Protein AF-A0A820ZA14-F1 (afdb_monomer_lite)

Sequence (245 aa):
NNKISNPQQQYSVDGTLKLVNTIEEFKTFDIDSALKSESSILWNDFVQGHTLENPQKLNRFYLLIFADLKKYIYYYWFAFPTFLVPTSFYLLNPVQSIGERFSTDEITAISKTLESNQLHVCCLHRQENLSFSIVSLKQAVEHLNDQPQSASKYIFIVNDPSTDPTHPGWPVRNLLTLLYYHLRSVEQLNIICWRERFRDGHQHVNHSLYLQLKPESISNIGGKSKDSGTIINKCRSTILENTFD

Secondary structure (DSSP, 8-state):
-------TT----EEEEEEESSHHHHHT--HHHHHHHHHHHHHHHHHTTHHHH-GGGG-EEEEEEEEETTTTEEEEEEEEEEEEPSSPEEESS--EEHHHHS-HHHHHHHHHHHTT---SEEEEEE-STT-EEEE-HHHHHHHHHH-GGGGGGEEEEEE-----SSS--THHHHHHHHHHHH-S--S-EEEEEE--EEETTEEE-TTSEEEEEEEPPGGGS-S--TT--EEEEEEEEEEEE----

Radius of gyration: 20.08 Å; chains: 1; bounding box: 57×40×58 Å

Foldseek 3Di:
DPPPPDPLDDADAAEEEAEDADPVCVVPPPVVVVLVVLLVVLLVCLVVCVCLVPVSHLWYKYKYWYAPPVQRKIWIKIKIKFFDALFDKDFPDAKAFCLVVDDPLLVVQVCVQCSPPSRQKWKWFADPPSHIHTDGSNVVLVVCQVPQVSQVRMEIEGQFPDPDLRDTHRSVRSVSLSSSLRHPDHQKHWYWNFYWDDDPNDTDGRSIIITIIGTDDPVPSPPDDSSDGHIDMDMDIDMDRDPPD

pLDDT: mean 84.81, std 16.25, range [28.73, 98.12]

Structure (mmCIF, N/CA/C/O backbone):
data_AF-A0A820ZA14-F1
#
_entry.id   AF-A0A820ZA14-F1
#
loop_
_atom_site.group_PDB
_atom_site.id
_atom_site.type_symbol
_atom_site.label_atom_id
_atom_site.label_alt_id
_atom_site.label_comp_id
_atom_site.label_asym_id
_atom_site.label_entity_id
_atom_site.label_seq_id
_atom_site.pdbx_PDB_ins_code
_atom_site.Cartn_x
_atom_site.Cartn_y
_atom_site.Cartn_z
_atom_site.occupancy
_atom_site.B_iso_or_equiv
_atom_site.auth_seq_id
_atom_site.auth_comp_id
_atom_site.auth_asym_id
_atom_site.auth_atom_id
_atom_site.pdbx_PDB_model_num
ATOM 1 N N . ASN A 1 1 ? 32.419 12.839 15.383 1.00 32.97 1 ASN A N 1
ATOM 2 C CA . ASN A 1 1 ? 31.548 11.644 15.297 1.00 32.97 1 ASN A CA 1
ATOM 3 C C . ASN A 1 1 ? 30.126 12.052 14.955 1.00 32.97 1 ASN A C 1
ATOM 5 O O . ASN A 1 1 ? 29.255 12.030 15.815 1.00 32.97 1 ASN A O 1
ATOM 9 N N . ASN A 1 2 ? 29.899 12.434 13.697 1.00 28.73 2 ASN A N 1
ATOM 10 C CA . ASN A 1 2 ? 28.557 12.666 13.173 1.00 28.73 2 ASN A CA 1
ATOM 11 C C . ASN A 1 2 ? 27.935 11.300 12.890 1.00 28.73 2 ASN A C 1
ATOM 13 O O . ASN A 1 2 ? 28.148 10.724 11.826 1.00 28.73 2 ASN A O 1
ATOM 17 N N . LYS A 1 3 ? 27.208 10.751 13.868 1.00 30.70 3 LYS A N 1
ATOM 18 C CA . LYS A 1 3 ? 26.208 9.728 13.571 1.00 30.70 3 LYS A CA 1
ATOM 19 C C . LYS A 1 3 ? 25.158 10.423 12.713 1.00 30.70 3 LYS A C 1
ATOM 21 O O . LYS A 1 3 ? 24.359 11.192 13.237 1.00 30.70 3 LYS A O 1
ATOM 26 N N . ILE A 1 4 ? 25.218 10.202 11.403 1.00 35.41 4 ILE A N 1
ATOM 27 C CA . ILE A 1 4 ? 24.083 10.433 10.515 1.00 35.41 4 ILE A CA 1
ATOM 28 C C . ILE A 1 4 ? 22.935 9.656 11.160 1.00 35.41 4 ILE A C 1
ATOM 30 O O . ILE A 1 4 ? 23.030 8.439 11.332 1.00 35.41 4 ILE A O 1
ATOM 34 N N . SER A 1 5 ? 21.931 10.375 11.655 1.00 36.81 5 SER A N 1
ATOM 35 C CA . SER A 1 5 ? 20.695 9.780 12.140 1.00 36.81 5 SER A CA 1
ATOM 36 C C . SER A 1 5 ? 20.199 8.823 11.062 1.00 36.81 5 SER A C 1
ATOM 38 O O . SER A 1 5 ? 20.130 9.193 9.891 1.00 36.81 5 SER A O 1
ATOM 40 N N . ASN A 1 6 ? 19.932 7.576 11.451 1.00 37.41 6 ASN A N 1
ATOM 41 C CA . ASN A 1 6 ? 19.311 6.565 10.599 1.00 37.41 6 ASN A CA 1
ATOM 42 C C . ASN A 1 6 ? 18.211 7.243 9.757 1.00 37.41 6 ASN A C 1
ATOM 44 O O . ASN A 1 6 ? 17.388 7.933 10.366 1.00 37.41 6 ASN A O 1
ATOM 48 N N . PRO A 1 7 ? 18.160 7.117 8.417 1.00 46.41 7 PRO A N 1
ATOM 49 C CA . PRO A 1 7 ? 17.022 7.631 7.668 1.00 46.41 7 PRO A CA 1
ATOM 50 C C . PRO A 1 7 ? 15.801 6.790 8.067 1.00 46.41 7 PRO A C 1
ATOM 52 O O . PRO A 1 7 ? 15.552 5.735 7.497 1.00 46.41 7 PRO A O 1
ATOM 55 N N . GLN A 1 8 ? 15.074 7.226 9.100 1.00 57.62 8 GLN A N 1
ATOM 56 C CA . GLN A 1 8 ? 13.982 6.511 9.780 1.00 57.62 8 GLN A CA 1
ATOM 57 C C . GLN A 1 8 ? 12.745 6.247 8.895 1.00 57.62 8 GLN A C 1
ATOM 59 O O . GLN A 1 8 ? 11.699 5.872 9.403 1.00 57.62 8 GLN A O 1
ATOM 64 N N . GLN A 1 9 ? 12.836 6.417 7.574 1.00 67.19 9 GLN A N 1
ATOM 65 C CA . GLN A 1 9 ? 11.696 6.375 6.652 1.00 67.19 9 GLN A CA 1
ATOM 66 C C . GLN A 1 9 ? 12.056 5.752 5.299 1.00 67.19 9 GLN A C 1
ATOM 68 O O . GLN A 1 9 ? 11.669 6.243 4.239 1.00 67.19 9 GLN A O 1
ATOM 73 N N . GLN A 1 10 ? 12.848 4.684 5.313 1.00 79.56 10 GLN A N 1
ATOM 74 C CA . GLN A 1 10 ? 13.087 3.881 4.119 1.00 79.56 10 GLN A CA 1
ATOM 75 C C . GLN A 1 10 ? 12.311 2.579 4.231 1.00 79.56 10 GLN A C 1
ATOM 77 O O . GLN A 1 10 ? 12.501 1.807 5.169 1.00 79.56 10 GLN A O 1
ATOM 82 N N . TYR A 1 11 ? 11.447 2.338 3.251 1.00 84.25 11 TYR A N 1
ATOM 83 C CA . TYR A 1 11 ? 10.723 1.085 3.129 1.00 84.25 11 TYR A CA 1
ATOM 84 C C . TYR A 1 11 ? 11.219 0.342 1.898 1.00 84.25 11 TYR A C 1
ATOM 86 O O . TYR A 1 11 ? 11.243 0.900 0.800 1.00 84.25 11 TYR A O 1
ATOM 94 N N . SER A 1 12 ? 11.605 -0.919 2.085 1.00 86.44 12 SER A N 1
ATOM 95 C CA . SER A 1 12 ? 11.995 -1.774 0.969 1.00 86.44 12 SER A CA 1
ATOM 96 C C . SER A 1 12 ? 10.764 -2.178 0.162 1.00 86.44 12 SER A C 1
ATOM 98 O O . SER A 1 12 ? 9.733 -2.561 0.725 1.00 86.44 12 SER A O 1
ATOM 100 N N . VAL A 1 13 ? 10.892 -2.086 -1.157 1.00 88.81 13 VAL A N 1
ATOM 101 C CA . VAL A 1 13 ? 9.898 -2.519 -2.139 1.00 88.81 13 VAL A CA 1
ATOM 102 C C . VAL A 1 13 ? 10.657 -3.246 -3.239 1.00 88.81 13 VAL A C 1
ATOM 104 O O . VAL A 1 13 ? 11.635 -2.712 -3.762 1.00 88.81 13 VAL A O 1
ATOM 107 N N . ASP A 1 14 ? 10.218 -4.452 -3.582 1.00 90.00 14 ASP A N 1
ATOM 108 C CA . ASP A 1 14 ? 10.859 -5.248 -4.626 1.00 90.00 14 ASP A CA 1
ATOM 109 C C . ASP A 1 14 ? 10.488 -4.721 -6.018 1.00 90.00 14 ASP A C 1
ATOM 111 O O . ASP A 1 14 ? 9.372 -4.252 -6.257 1.00 90.00 14 ASP A O 1
ATOM 115 N N . GLY A 1 15 ? 11.402 -4.827 -6.977 1.00 91.94 15 GLY A N 1
ATOM 116 C CA . GLY A 1 15 ? 11.114 -4.428 -8.347 1.00 91.94 15 GLY A CA 1
ATOM 117 C C . GLY A 1 15 ? 12.117 -4.948 -9.359 1.00 91.94 15 GLY A C 1
ATOM 118 O O . GLY A 1 15 ? 13.174 -5.473 -9.007 1.00 91.94 15 GLY A O 1
ATOM 119 N N . THR A 1 16 ? 11.769 -4.781 -10.630 1.00 94.69 16 THR A N 1
ATOM 120 C CA . THR A 1 16 ? 12.573 -5.229 -11.768 1.00 94.69 16 THR A CA 1
ATOM 121 C C . THR A 1 16 ? 13.143 -4.026 -12.506 1.00 94.69 16 THR A C 1
ATOM 123 O O . THR A 1 16 ? 12.414 -3.110 -12.885 1.00 94.69 16 THR A O 1
ATOM 126 N N . LEU A 1 17 ? 14.457 -4.038 -12.734 1.00 96.19 17 LEU A N 1
ATOM 127 C CA . LEU A 1 17 ? 15.169 -3.035 -13.522 1.00 96.19 17 LEU A CA 1
ATOM 128 C C . LEU A 1 17 ? 15.548 -3.618 -14.887 1.00 96.19 17 LEU A C 1
ATOM 130 O O . LEU A 1 17 ? 16.232 -4.638 -14.962 1.00 96.19 17 LEU A O 1
ATOM 134 N N . LYS A 1 18 ? 15.173 -2.928 -15.965 1.00 96.50 18 LYS A N 1
ATOM 135 C CA . LYS A 1 18 ? 15.579 -3.246 -17.335 1.00 96.50 18 LYS A CA 1
ATOM 136 C C . LYS A 1 18 ? 16.337 -2.071 -17.937 1.00 96.50 18 LYS A C 1
ATOM 138 O O . LYS A 1 18 ? 15.756 -1.028 -18.219 1.00 96.50 18 LYS A O 1
ATOM 143 N N . LEU A 1 19 ? 17.629 -2.275 -18.173 1.00 97.06 19 LEU A N 1
ATOM 144 C CA . LEU A 1 19 ? 18.452 -1.371 -18.969 1.00 97.06 19 LEU A CA 1
ATOM 145 C C . LEU A 1 19 ? 18.398 -1.806 -20.438 1.00 97.06 19 LEU A C 1
ATOM 147 O O . LEU A 1 19 ? 18.589 -2.987 -20.741 1.00 97.06 19 LEU A O 1
ATOM 151 N N . VAL A 1 20 ? 18.126 -0.857 -21.328 1.00 96.94 20 VAL A N 1
ATOM 152 C CA . VAL A 1 20 ? 18.178 -1.048 -22.781 1.00 96.94 20 VAL A CA 1
ATOM 153 C C . VAL A 1 20 ? 19.319 -0.231 -23.373 1.00 96.94 20 VAL A C 1
ATOM 155 O O . VAL A 1 20 ? 19.719 0.792 -22.815 1.00 96.94 20 VAL A O 1
ATOM 158 N N . ASN A 1 21 ? 19.867 -0.694 -24.496 1.00 95.75 21 ASN A N 1
ATOM 159 C CA . ASN A 1 21 ? 21.108 -0.132 -25.042 1.00 95.75 21 ASN A CA 1
ATOM 160 C C . ASN A 1 21 ? 20.876 1.012 -26.031 1.00 95.75 21 ASN A C 1
ATOM 162 O O . ASN A 1 21 ? 21.796 1.781 -26.301 1.00 95.75 21 ASN A O 1
ATOM 166 N N . THR A 1 22 ? 19.678 1.103 -26.608 1.00 95.38 22 THR A N 1
ATOM 167 C CA . THR A 1 22 ? 19.358 2.066 -27.668 1.00 95.38 22 THR A CA 1
ATOM 168 C C . THR A 1 22 ? 18.079 2.830 -27.349 1.00 95.38 22 THR A C 1
ATOM 170 O O . THR A 1 22 ? 17.181 2.315 -26.675 1.00 95.38 22 THR A O 1
ATOM 173 N N . ILE A 1 23 ? 17.982 4.065 -27.851 1.00 94.38 23 ILE A N 1
ATOM 174 C CA . ILE A 1 23 ? 16.769 4.877 -27.704 1.00 94.38 23 ILE A CA 1
ATOM 175 C C . ILE A 1 23 ? 15.606 4.272 -28.500 1.00 94.38 23 ILE A C 1
ATOM 177 O O . ILE A 1 23 ? 14.449 4.423 -28.114 1.00 94.38 23 ILE A O 1
ATOM 181 N N . GLU A 1 24 ? 15.903 3.575 -29.596 1.00 96.50 24 GLU A N 1
ATOM 182 C CA . GLU A 1 24 ? 14.929 2.844 -30.399 1.00 96.50 24 GLU A CA 1
ATOM 183 C C . GLU A 1 24 ? 14.292 1.720 -29.575 1.00 96.50 24 GLU A C 1
ATOM 185 O O . GLU A 1 24 ? 13.068 1.692 -29.459 1.00 96.50 24 GLU A O 1
ATOM 190 N N . GLU A 1 25 ? 15.104 0.874 -28.920 1.00 96.19 25 GLU A N 1
ATOM 191 C CA . GLU A 1 25 ? 14.616 -0.192 -28.029 1.00 96.19 25 GLU A CA 1
ATOM 192 C C . GLU A 1 25 ? 13.767 0.380 -26.888 1.00 96.19 25 GLU A C 1
ATOM 194 O O . GLU A 1 25 ? 12.712 -0.169 -26.585 1.00 96.19 25 GLU A O 1
ATOM 199 N N . PHE A 1 26 ? 14.177 1.509 -26.296 1.00 94.56 26 PHE A N 1
ATOM 200 C CA . PHE A 1 26 ? 13.403 2.183 -25.250 1.00 94.56 26 PHE A CA 1
ATOM 201 C C . PHE A 1 26 ? 12.020 2.625 -25.740 1.00 94.56 26 PHE A C 1
ATOM 203 O O . PHE A 1 26 ? 11.017 2.377 -25.076 1.00 94.56 26 PHE A O 1
ATOM 210 N N . LYS A 1 27 ? 11.958 3.274 -26.909 1.00 92.31 27 LYS A N 1
ATOM 211 C CA . LYS A 1 27 ? 10.714 3.821 -27.472 1.00 92.31 27 LYS A CA 1
ATOM 212 C C . LYS A 1 27 ? 9.726 2.739 -27.896 1.00 92.31 27 LYS A C 1
ATOM 214 O O . LYS A 1 27 ? 8.524 2.975 -27.830 1.00 92.31 27 LYS A O 1
ATOM 219 N N . THR A 1 28 ? 10.218 1.590 -28.356 1.00 95.25 28 THR A N 1
ATOM 220 C CA . THR A 1 28 ? 9.375 0.472 -28.808 1.00 95.25 28 THR A CA 1
ATOM 221 C C . THR A 1 28 ? 9.183 -0.605 -27.743 1.00 95.25 28 THR A C 1
ATOM 223 O O . THR A 1 28 ? 8.609 -1.649 -28.047 1.00 95.25 28 THR A O 1
ATOM 226 N N . PHE A 1 29 ? 9.683 -0.402 -26.518 1.00 94.25 29 PHE A N 1
ATOM 227 C CA . PHE A 1 29 ? 9.565 -1.388 -25.450 1.00 94.25 29 PHE A CA 1
ATOM 228 C C . PHE A 1 29 ? 8.095 -1.602 -25.067 1.00 94.25 29 PHE A C 1
ATOM 230 O O . PHE A 1 29 ? 7.385 -0.654 -24.723 1.00 94.25 29 PHE A O 1
ATOM 237 N N . ASP A 1 30 ? 7.648 -2.859 -25.074 1.00 92.56 30 ASP A N 1
ATOM 238 C CA . ASP A 1 30 ? 6.296 -3.237 -24.656 1.00 92.56 30 ASP A CA 1
ATOM 239 C C . ASP A 1 30 ? 6.184 -3.231 -23.121 1.00 92.56 30 ASP A C 1
ATOM 241 O O . ASP A 1 30 ? 6.289 -4.256 -22.436 1.00 92.56 30 ASP A O 1
ATOM 245 N N . ILE A 1 31 ? 6.003 -2.029 -22.569 1.00 86.94 31 ILE A N 1
ATOM 246 C CA . ILE A 1 31 ? 5.852 -1.810 -21.128 1.00 86.94 31 ILE A CA 1
ATOM 247 C C . ILE A 1 31 ? 4.591 -2.473 -20.569 1.00 86.94 31 ILE A C 1
ATOM 249 O O . ILE A 1 31 ? 4.584 -2.888 -19.411 1.00 86.94 31 ILE A O 1
ATOM 253 N N . ASP A 1 32 ? 3.545 -2.624 -21.384 1.00 86.25 32 ASP A N 1
ATOM 254 C CA . ASP A 1 32 ? 2.298 -3.257 -20.965 1.00 86.25 32 ASP A CA 1
ATOM 255 C C . ASP A 1 32 ? 2.492 -4.757 -20.739 1.00 86.25 32 ASP A C 1
ATOM 257 O O . ASP A 1 32 ? 1.992 -5.300 -19.752 1.00 86.25 32 ASP A O 1
ATOM 261 N N . SER A 1 33 ? 3.243 -5.434 -21.611 1.00 89.50 33 SER A N 1
ATOM 262 C CA . SER A 1 33 ? 3.611 -6.840 -21.424 1.00 89.50 33 SER A CA 1
ATOM 263 C C . SER A 1 33 ? 4.486 -7.041 -20.182 1.00 89.50 33 SER A C 1
ATOM 265 O O . SER A 1 33 ? 4.201 -7.915 -19.357 1.00 89.50 33 SER A O 1
ATOM 267 N N . ALA A 1 34 ? 5.484 -6.175 -19.970 1.00 89.25 34 ALA A N 1
ATOM 268 C CA . ALA A 1 34 ? 6.314 -6.215 -18.764 1.00 89.25 34 ALA A CA 1
ATOM 269 C C . ALA A 1 34 ? 5.485 -6.013 -17.481 1.00 89.25 34 ALA A C 1
ATOM 271 O O . ALA A 1 34 ? 5.622 -6.770 -16.518 1.00 89.25 34 ALA A O 1
ATOM 272 N N . LEU A 1 35 ? 4.559 -5.050 -17.484 1.00 86.56 35 LEU A N 1
ATOM 273 C CA . LEU A 1 35 ? 3.645 -4.815 -16.367 1.00 86.56 35 LEU A CA 1
ATOM 274 C C . LEU A 1 35 ? 2.691 -5.980 -16.113 1.00 86.56 35 LEU A C 1
ATOM 276 O O . LEU A 1 35 ? 2.432 -6.304 -14.953 1.00 86.56 35 LEU A O 1
ATOM 280 N N . LYS A 1 36 ? 2.176 -6.631 -17.161 1.00 87.12 36 LYS A N 1
ATOM 281 C CA . LYS A 1 36 ? 1.356 -7.845 -17.021 1.00 87.12 36 LYS A CA 1
ATOM 282 C C . LYS A 1 36 ? 2.148 -8.977 -16.372 1.00 87.12 36 LYS A C 1
ATOM 284 O O . LYS A 1 36 ? 1.600 -9.673 -15.518 1.00 87.12 36 LYS A O 1
ATOM 289 N N . SER A 1 37 ? 3.426 -9.130 -16.722 1.00 89.44 37 SER A N 1
ATOM 290 C CA . SER A 1 37 ? 4.315 -10.112 -16.091 1.00 89.44 37 SER A CA 1
ATOM 291 C C . SER A 1 37 ?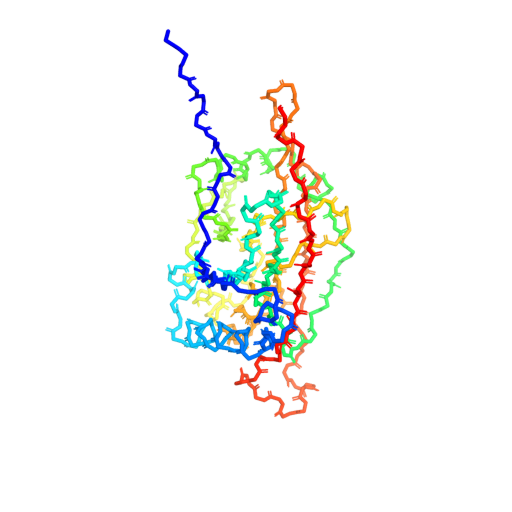 4.496 -9.827 -14.597 1.00 89.44 37 SER A C 1
ATOM 293 O O . SER A 1 37 ? 4.226 -10.699 -13.773 1.00 89.44 37 SER A O 1
ATOM 295 N N . GLU A 1 38 ? 4.858 -8.595 -14.220 1.00 89.75 38 GLU A N 1
ATOM 296 C CA . GLU A 1 38 ? 4.997 -8.211 -12.803 1.00 89.75 38 GLU A CA 1
ATOM 297 C C . GLU A 1 38 ? 3.681 -8.347 -12.024 1.00 89.75 38 GLU A C 1
ATOM 299 O O . GLU A 1 38 ? 3.660 -8.830 -10.891 1.00 89.75 38 GLU A O 1
ATOM 304 N N . SER A 1 39 ? 2.560 -7.975 -12.646 1.00 87.69 39 SER A N 1
ATOM 305 C CA . SER A 1 39 ? 1.231 -8.122 -12.047 1.00 87.69 39 SER A CA 1
ATOM 306 C C . SER A 1 39 ? 0.864 -9.590 -11.831 1.00 87.69 39 SER A C 1
ATOM 308 O O . SER A 1 39 ? 0.235 -9.915 -10.831 1.00 87.69 39 SER A O 1
ATOM 310 N N . SER A 1 40 ? 1.277 -10.488 -12.730 1.00 88.50 40 SER A N 1
ATOM 311 C CA . SER A 1 40 ? 1.028 -11.929 -12.596 1.00 88.50 40 SER A CA 1
ATOM 312 C C . SER A 1 40 ? 1.797 -12.528 -11.419 1.00 88.50 40 SER A C 1
ATOM 314 O O . SER A 1 40 ? 1.245 -13.339 -10.677 1.00 88.50 40 SER A O 1
ATOM 316 N N . ILE A 1 41 ? 3.041 -12.085 -11.197 1.00 90.44 41 ILE A N 1
ATOM 317 C CA . ILE A 1 41 ? 3.834 -12.474 -10.020 1.00 90.44 41 ILE A CA 1
ATOM 318 C C . ILE A 1 41 ? 3.122 -12.018 -8.742 1.00 90.44 41 ILE A C 1
ATOM 320 O O . ILE A 1 41 ? 2.894 -12.825 -7.841 1.00 90.44 41 ILE A O 1
ATOM 324 N N . LEU A 1 42 ? 2.719 -10.744 -8.690 1.00 89.94 42 LEU A N 1
ATOM 325 C CA . LEU A 1 42 ? 2.013 -10.184 -7.538 1.00 89.94 42 LEU A CA 1
ATOM 326 C C . LEU A 1 42 ? 0.678 -10.899 -7.272 1.00 89.94 42 LEU A C 1
ATOM 328 O O . LEU A 1 42 ? 0.353 -11.194 -6.124 1.00 89.94 42 LEU A O 1
ATOM 332 N N . TRP A 1 43 ? -0.081 -11.213 -8.325 1.00 89.50 43 TRP A N 1
ATOM 333 C CA . TRP A 1 43 ? -1.343 -11.943 -8.214 1.00 89.50 43 TRP A CA 1
ATOM 334 C C . TRP A 1 43 ? -1.136 -13.354 -7.660 1.00 89.50 43 TRP A C 1
ATOM 336 O O . TRP A 1 43 ? -1.868 -13.779 -6.769 1.00 89.50 43 TRP A O 1
ATOM 346 N N . ASN A 1 44 ? -0.108 -14.068 -8.125 1.00 90.50 44 ASN A N 1
ATOM 347 C CA . ASN A 1 44 ? 0.228 -15.375 -7.572 1.00 90.50 44 ASN A CA 1
ATOM 348 C C . ASN A 1 44 ? 0.586 -15.278 -6.079 1.00 90.50 44 ASN A C 1
ATOM 350 O O . ASN A 1 44 ? 0.083 -16.065 -5.281 1.00 90.50 44 ASN A O 1
ATOM 354 N N . ASP A 1 45 ? 1.372 -14.275 -5.675 1.00 91.50 45 ASP A N 1
ATOM 355 C CA . ASP A 1 45 ? 1.686 -14.046 -4.260 1.00 91.50 45 ASP A CA 1
ATOM 356 C C . ASP A 1 45 ? 0.437 -13.715 -3.417 1.00 91.50 45 ASP A C 1
ATOM 358 O O . ASP A 1 45 ? 0.371 -14.108 -2.249 1.00 91.50 45 ASP A O 1
ATOM 362 N N . PHE A 1 46 ? -0.574 -13.046 -3.989 1.00 89.06 46 PHE A N 1
ATOM 363 C CA . PHE A 1 46 ? -1.866 -12.832 -3.322 1.00 89.06 46 PHE A CA 1
ATOM 364 C C . PHE A 1 46 ? -2.602 -14.149 -3.112 1.00 89.06 46 PHE A C 1
ATOM 366 O O . PHE A 1 46 ? -2.998 -14.447 -1.986 1.00 89.06 46 PHE A O 1
ATOM 373 N N . VAL A 1 47 ? -2.776 -14.931 -4.180 1.00 88.81 47 VAL A N 1
ATOM 374 C CA . VAL A 1 47 ? -3.542 -16.185 -4.169 1.00 88.81 47 VAL A CA 1
ATOM 375 C C . VAL A 1 47 ? -2.926 -17.199 -3.206 1.00 88.81 47 VAL A C 1
ATOM 377 O O . VAL A 1 47 ? -3.652 -17.824 -2.437 1.00 88.81 47 VAL A O 1
ATOM 380 N N . GLN A 1 48 ? -1.596 -17.319 -3.199 1.00 91.38 48 GLN A N 1
ATOM 381 C CA . GLN A 1 48 ? -0.866 -18.229 -2.310 1.00 91.38 48 GLN A CA 1
ATOM 382 C C . GLN A 1 48 ? -0.773 -17.719 -0.859 1.00 91.38 48 GLN A C 1
ATOM 384 O O . GLN A 1 48 ? -0.298 -18.435 0.017 1.00 91.38 48 GLN A O 1
ATOM 389 N N . GLY A 1 49 ? -1.206 -16.484 -0.578 1.00 91.81 49 GLY A N 1
ATOM 390 C CA . GLY A 1 49 ? -1.154 -15.886 0.760 1.00 91.81 49 GLY A CA 1
ATOM 391 C C . GLY A 1 49 ? 0.226 -15.362 1.179 1.00 91.81 49 GLY A C 1
ATOM 392 O O . GLY A 1 49 ? 0.375 -14.873 2.299 1.00 91.81 49 GLY A O 1
ATOM 393 N N . HIS A 1 50 ? 1.226 -15.378 0.291 1.00 94.44 50 HIS A N 1
ATOM 394 C CA . HIS A 1 50 ? 2.578 -14.890 0.582 1.00 94.44 50 HIS A CA 1
ATOM 395 C C . HIS A 1 50 ? 2.606 -13.411 0.986 1.00 94.44 50 HIS A C 1
ATOM 397 O O . HIS A 1 50 ? 3.452 -13.004 1.779 1.00 94.44 50 HIS A O 1
ATOM 403 N N . THR A 1 51 ? 1.692 -12.595 0.459 1.00 93.31 51 THR A N 1
ATOM 404 C CA . THR A 1 51 ? 1.577 -11.174 0.828 1.00 93.31 51 THR A CA 1
ATOM 405 C C . THR A 1 51 ? 0.907 -10.940 2.180 1.00 93.31 51 THR A C 1
ATOM 407 O O . THR A 1 51 ? 1.125 -9.891 2.781 1.00 93.31 51 THR A O 1
ATOM 410 N N . LEU A 1 52 ? 0.125 -11.895 2.698 1.00 94.50 52 LEU A N 1
ATOM 411 C CA . LEU A 1 52 ? -0.369 -11.839 4.079 1.00 94.50 52 LEU A CA 1
ATOM 412 C C . LEU A 1 52 ? 0.743 -12.163 5.083 1.00 94.50 52 LEU A C 1
ATOM 414 O O . LEU A 1 52 ? 0.772 -11.597 6.177 1.00 94.50 52 LEU A O 1
ATOM 418 N N . GLU A 1 53 ? 1.641 -13.076 4.707 1.00 93.25 53 GLU A N 1
ATOM 419 C CA . GLU A 1 53 ? 2.796 -13.484 5.512 1.00 93.25 53 GLU A CA 1
ATOM 420 C C . GLU A 1 53 ? 3.903 -12.433 5.488 1.00 93.25 53 GLU A C 1
ATOM 422 O O . GLU A 1 53 ? 4.448 -12.082 6.532 1.00 93.25 53 GLU A O 1
ATOM 427 N N . ASN A 1 54 ? 4.192 -11.887 4.306 1.00 91.94 54 ASN A N 1
ATOM 428 C CA . ASN A 1 54 ? 5.118 -10.782 4.126 1.00 91.94 54 ASN A CA 1
ATOM 429 C C . ASN A 1 54 ? 4.453 -9.629 3.351 1.00 91.94 54 ASN A C 1
ATOM 431 O O . ASN A 1 54 ? 4.519 -9.588 2.115 1.00 91.94 54 ASN A O 1
ATOM 435 N N . PRO A 1 55 ? 3.886 -8.640 4.067 1.00 91.38 55 PRO A N 1
ATOM 436 C CA . PRO A 1 55 ? 3.280 -7.460 3.459 1.00 91.38 55 PRO A CA 1
ATOM 437 C C . PRO A 1 55 ? 4.243 -6.639 2.597 1.00 91.38 55 PRO A C 1
ATOM 439 O O . PRO A 1 55 ? 3.781 -5.884 1.749 1.00 91.38 55 PRO A O 1
ATOM 442 N N . GLN A 1 56 ? 5.569 -6.799 2.737 1.00 86.19 56 GLN A N 1
ATOM 443 C CA . GLN A 1 56 ? 6.534 -6.085 1.894 1.00 86.19 56 GLN A CA 1
ATOM 444 C C . GLN A 1 56 ? 6.452 -6.459 0.404 1.00 86.19 56 GLN A C 1
ATOM 446 O O . GLN A 1 56 ? 6.860 -5.673 -0.446 1.00 86.19 56 GLN A O 1
ATOM 451 N N . LYS A 1 57 ? 5.845 -7.602 0.077 1.00 90.94 57 LYS A N 1
ATOM 452 C CA . LYS A 1 57 ? 5.603 -8.035 -1.305 1.00 90.94 57 LYS A CA 1
ATOM 453 C C . LYS A 1 57 ? 4.356 -7.415 -1.940 1.00 90.94 57 LYS A C 1
ATOM 455 O O . LYS A 1 57 ? 4.118 -7.615 -3.125 1.00 90.94 57 LYS A O 1
ATOM 460 N N . LEU A 1 58 ? 3.537 -6.695 -1.167 1.00 91.31 58 LEU A N 1
ATOM 461 C CA . LEU A 1 58 ? 2.248 -6.152 -1.612 1.00 91.31 58 LEU A CA 1
ATOM 462 C C . LEU A 1 58 ? 2.380 -5.091 -2.709 1.00 91.31 58 LEU A C 1
ATOM 464 O O . LEU A 1 58 ? 1.460 -4.871 -3.497 1.00 91.31 58 LEU A O 1
ATOM 468 N N . ASN A 1 59 ? 3.522 -4.421 -2.741 1.00 90.94 59 ASN A N 1
ATOM 469 C CA . ASN A 1 59 ? 3.848 -3.406 -3.718 1.00 90.94 59 ASN A CA 1
ATOM 470 C C . ASN A 1 59 ? 5.103 -3.840 -4.460 1.00 90.94 59 ASN A C 1
ATOM 472 O O . ASN A 1 59 ? 6.032 -4.375 -3.860 1.00 90.94 59 ASN A O 1
ATOM 476 N N . ARG A 1 60 ? 5.105 -3.617 -5.771 1.00 91.00 60 ARG A N 1
ATOM 477 C CA . ARG A 1 60 ? 6.235 -3.896 -6.653 1.00 91.00 60 ARG A CA 1
ATOM 478 C C . ARG A 1 60 ? 6.397 -2.757 -7.643 1.00 91.00 60 ARG A C 1
ATOM 480 O O . ARG A 1 60 ? 5.500 -1.919 -7.777 1.00 91.00 60 ARG A O 1
ATOM 487 N N . PHE A 1 61 ? 7.510 -2.738 -8.362 1.00 91.19 61 PHE A N 1
ATOM 488 C CA . PHE A 1 61 ? 7.683 -1.822 -9.481 1.00 91.19 61 PHE A CA 1
ATOM 489 C C . PHE A 1 61 ? 8.467 -2.424 -10.644 1.00 91.19 61 PHE A C 1
ATOM 491 O O . PHE A 1 61 ? 9.204 -3.394 -10.492 1.00 91.19 61 PHE A O 1
ATOM 498 N N . TYR A 1 62 ? 8.332 -1.791 -11.804 1.00 92.75 62 TYR A N 1
ATOM 499 C CA . TYR A 1 62 ? 9.159 -2.027 -12.977 1.00 92.75 62 TYR A CA 1
ATOM 500 C C . TYR A 1 62 ? 9.810 -0.712 -13.404 1.00 92.75 62 TYR A C 1
ATOM 502 O O . TYR A 1 62 ? 9.138 0.318 -13.492 1.00 92.75 62 TYR A O 1
ATOM 510 N N . LEU A 1 63 ? 11.111 -0.740 -13.674 1.00 94.88 63 LEU A N 1
ATOM 511 C CA . LEU A 1 63 ? 11.885 0.416 -14.102 1.00 94.88 63 LEU A CA 1
ATOM 512 C C . LEU A 1 63 ? 12.612 0.094 -15.407 1.00 94.88 63 LEU A C 1
ATOM 514 O O . LEU A 1 63 ? 13.558 -0.688 -15.428 1.00 94.88 63 LEU A O 1
ATOM 518 N N . LEU A 1 64 ? 12.169 0.711 -16.499 1.00 95.25 64 LEU A N 1
ATOM 519 C CA . LEU A 1 64 ? 12.855 0.686 -17.789 1.00 95.25 64 LEU A CA 1
ATOM 520 C C . LEU A 1 64 ? 13.762 1.911 -17.889 1.00 95.25 64 LEU A C 1
ATOM 522 O O . LEU A 1 64 ? 13.290 3.024 -17.663 1.00 95.25 64 LEU A O 1
ATOM 526 N N . ILE A 1 65 ? 15.027 1.725 -18.260 1.00 95.81 65 ILE A N 1
ATOM 527 C CA . ILE A 1 65 ? 16.002 2.811 -18.415 1.00 95.81 65 ILE A CA 1
ATOM 528 C C . ILE A 1 65 ? 16.729 2.687 -19.751 1.00 95.81 65 ILE A C 1
ATOM 530 O O . ILE A 1 65 ? 17.163 1.601 -20.126 1.00 95.81 65 ILE A O 1
ATOM 534 N N . PHE A 1 66 ? 16.935 3.821 -20.414 1.00 95.81 66 PHE A N 1
ATOM 535 C CA . PHE A 1 66 ? 17.958 4.009 -21.438 1.00 95.81 66 PHE A CA 1
ATOM 536 C C . PHE A 1 66 ? 18.872 5.170 -21.034 1.00 95.81 66 PHE A C 1
ATOM 538 O O . PHE A 1 66 ? 18.392 6.248 -20.685 1.00 95.81 66 PHE A O 1
ATOM 545 N N . ALA A 1 67 ? 20.185 4.955 -21.086 1.00 95.31 67 ALA A N 1
ATOM 546 C CA . ALA A 1 67 ? 21.185 5.953 -20.719 1.00 95.31 67 ALA A CA 1
ATOM 547 C C . ALA A 1 67 ? 22.006 6.376 -21.947 1.00 95.31 67 ALA A C 1
ATOM 549 O O . ALA A 1 67 ? 22.832 5.610 -22.443 1.00 95.31 67 ALA A O 1
ATOM 550 N N . ASP A 1 68 ? 21.825 7.613 -22.413 1.00 92.62 68 ASP A N 1
ATOM 551 C CA . ASP A 1 68 ? 22.721 8.248 -23.380 1.00 92.62 68 ASP A CA 1
ATOM 552 C C . ASP A 1 68 ? 23.912 8.847 -22.624 1.00 92.62 68 ASP A C 1
ATOM 554 O O . ASP A 1 68 ? 23.929 10.024 -22.265 1.00 92.62 68 ASP A O 1
ATOM 558 N N . LEU A 1 69 ? 24.922 8.014 -22.369 1.00 91.12 69 LEU A N 1
ATOM 559 C CA . LEU A 1 69 ? 26.130 8.415 -21.639 1.00 91.12 69 LEU A CA 1
ATOM 560 C C . LEU A 1 69 ? 26.972 9.460 -22.384 1.00 91.12 69 LEU A C 1
ATOM 562 O O . LEU A 1 69 ? 27.800 10.116 -21.764 1.00 91.12 69 LEU A O 1
ATOM 566 N N . LYS A 1 70 ? 26.780 9.623 -23.702 1.00 90.69 70 LYS A N 1
ATOM 567 C CA . LYS A 1 70 ? 27.493 10.650 -24.478 1.00 90.69 70 LYS A CA 1
ATOM 568 C C . LYS A 1 70 ? 26.910 12.031 -24.216 1.00 90.69 70 LYS A C 1
ATOM 570 O O . LYS A 1 70 ? 27.653 13.003 -24.163 1.00 90.69 70 LYS A O 1
ATOM 575 N N . LYS A 1 71 ? 25.584 12.108 -24.092 1.00 89.44 71 LYS A N 1
ATOM 576 C CA . LYS A 1 71 ? 24.864 13.353 -23.797 1.00 89.44 71 LYS A CA 1
ATOM 577 C C . LYS A 1 71 ? 24.568 13.542 -22.313 1.00 89.44 71 LYS A C 1
ATOM 579 O O . LYS A 1 71 ? 24.051 14.588 -21.946 1.00 89.44 71 LYS A O 1
ATOM 584 N N . TYR A 1 72 ? 24.866 12.543 -21.484 1.00 90.19 72 TYR A N 1
ATOM 585 C CA . TYR A 1 72 ? 24.473 12.489 -20.077 1.00 90.19 72 TYR A CA 1
ATOM 586 C C . TYR A 1 72 ? 22.953 12.653 -19.883 1.00 90.19 72 TYR A C 1
ATOM 588 O O . TYR A 1 72 ? 22.499 13.324 -18.957 1.00 90.19 72 TYR A O 1
ATOM 596 N N . ILE A 1 73 ? 22.164 12.038 -20.774 1.00 90.31 73 ILE A N 1
ATOM 597 C CA . ILE A 1 73 ? 20.693 12.054 -20.730 1.00 90.31 73 ILE A CA 1
ATOM 598 C C . ILE A 1 73 ? 20.184 10.659 -20.378 1.00 90.31 73 ILE A C 1
ATOM 600 O O . ILE A 1 73 ? 20.547 9.673 -21.021 1.00 90.31 73 ILE A O 1
ATOM 604 N N . TYR A 1 74 ? 19.295 10.578 -19.392 1.00 91.56 74 TYR A N 1
ATOM 605 C CA . TYR A 1 74 ? 18.706 9.329 -18.924 1.00 91.56 74 TYR A CA 1
ATOM 606 C C . TYR A 1 74 ? 17.197 9.347 -19.150 1.00 91.56 74 TYR A C 1
ATOM 608 O O . TYR A 1 74 ? 16.458 10.157 -18.587 1.00 91.56 74 TYR A O 1
ATOM 616 N N . TYR A 1 75 ? 16.730 8.419 -19.972 1.00 92.31 75 TYR A N 1
ATOM 617 C CA . TYR A 1 75 ? 15.320 8.185 -20.236 1.00 92.31 75 TYR A CA 1
ATOM 618 C C . TYR A 1 75 ? 14.843 7.068 -19.320 1.00 92.31 75 TYR A C 1
ATOM 620 O O . TYR A 1 75 ? 15.483 6.017 -19.255 1.00 92.31 75 TYR A O 1
ATOM 628 N N . TYR A 1 76 ? 13.723 7.268 -18.624 1.00 93.88 76 TYR A N 1
ATOM 629 C CA . TYR A 1 76 ? 13.158 6.207 -17.800 1.00 93.88 76 TYR A CA 1
ATOM 630 C C . TYR A 1 76 ? 11.632 6.145 -17.846 1.00 93.88 76 TYR A C 1
ATOM 632 O O . TYR A 1 76 ? 10.942 7.167 -17.931 1.00 93.88 76 TYR A O 1
ATOM 640 N N . TRP A 1 77 ? 11.114 4.922 -17.730 1.00 91.00 77 TRP A N 1
ATOM 641 C CA . TRP A 1 77 ? 9.719 4.631 -17.416 1.00 91.00 77 TRP A CA 1
ATOM 642 C C . TRP A 1 77 ? 9.651 3.869 -16.104 1.00 91.00 77 TRP A C 1
ATOM 644 O O . TRP A 1 77 ? 10.179 2.765 -15.985 1.00 91.00 77 TRP A O 1
ATOM 654 N N . PHE A 1 78 ? 8.982 4.473 -15.128 1.00 90.88 78 PHE A N 1
ATOM 655 C CA . PHE A 1 78 ? 8.714 3.857 -13.840 1.00 90.88 78 PHE A CA 1
ATOM 656 C C . PHE A 1 78 ? 7.251 3.440 -13.800 1.00 90.88 78 PHE A C 1
ATOM 658 O O . PHE A 1 78 ? 6.357 4.256 -14.049 1.00 90.88 78 PHE A O 1
ATOM 665 N N . ALA A 1 79 ? 7.002 2.177 -13.488 1.00 88.25 79 ALA A N 1
ATOM 666 C CA . ALA A 1 79 ? 5.673 1.610 -13.530 1.00 88.25 79 ALA A CA 1
ATOM 667 C C . ALA A 1 79 ? 5.357 0.826 -12.254 1.00 88.25 79 ALA A C 1
ATOM 669 O O . ALA A 1 79 ? 6.207 0.117 -11.716 1.00 88.25 79 ALA A O 1
ATOM 670 N N . PHE A 1 80 ? 4.124 0.970 -11.770 1.00 88.62 80 PHE A N 1
ATOM 671 C CA . PHE A 1 80 ? 3.667 0.382 -10.511 1.00 88.62 80 PHE A CA 1
ATOM 672 C C . PHE A 1 80 ? 2.473 -0.543 -10.775 1.00 88.62 80 PHE A C 1
ATOM 674 O O . PHE A 1 80 ? 1.356 -0.044 -10.969 1.00 88.62 80 PHE A O 1
ATOM 681 N N . PRO A 1 81 ? 2.678 -1.874 -10.792 1.00 88.12 81 PRO A N 1
ATOM 682 C CA . PRO A 1 81 ? 1.596 -2.846 -10.868 1.00 88.12 81 PRO A CA 1
ATOM 683 C C . PRO A 1 81 ? 0.551 -2.576 -9.786 1.00 88.12 81 PRO A C 1
ATOM 685 O O . PRO A 1 81 ? 0.836 -2.625 -8.586 1.00 88.12 81 PRO A O 1
ATOM 688 N N . THR A 1 82 ? -0.660 -2.240 -10.220 1.00 84.88 82 THR A N 1
ATOM 689 C CA . THR A 1 82 ? -1.762 -1.919 -9.321 1.00 84.88 82 THR A CA 1
ATOM 690 C C . THR A 1 82 ? -3.029 -2.595 -9.806 1.00 84.88 82 THR A C 1
ATOM 692 O O . THR A 1 82 ? -3.395 -2.475 -10.975 1.00 84.88 82 THR A O 1
ATOM 695 N N . PHE A 1 83 ? -3.744 -3.264 -8.910 1.00 81.56 83 PHE A N 1
ATOM 696 C CA . PHE A 1 83 ? -5.035 -3.847 -9.257 1.00 81.56 83 PHE A CA 1
ATOM 697 C C . PHE A 1 83 ? -6.168 -2.830 -9.095 1.00 81.56 83 PHE A C 1
ATOM 699 O O . PHE A 1 83 ? -6.199 -2.014 -8.168 1.00 81.56 83 PHE A O 1
ATOM 706 N N . LEU A 1 84 ? -7.127 -2.890 -10.011 1.00 75.56 84 LEU A N 1
ATOM 707 C CA . LEU A 1 84 ? -8.483 -2.442 -9.765 1.00 75.56 84 LEU A CA 1
ATOM 708 C C . LEU A 1 84 ? -9.147 -3.490 -8.884 1.00 75.56 84 LEU A C 1
ATOM 710 O O . LEU A 1 84 ? -9.245 -4.661 -9.259 1.00 75.56 84 LEU A O 1
ATOM 714 N N . VAL A 1 85 ? -9.619 -3.048 -7.726 1.00 72.56 85 VAL A N 1
ATOM 715 C CA . VAL A 1 85 ? -10.398 -3.900 -6.837 1.00 72.56 85 VAL A CA 1
ATOM 716 C C . VAL A 1 85 ? -11.607 -4.449 -7.622 1.00 72.56 85 VAL A C 1
ATOM 718 O O . VAL A 1 85 ? -12.323 -3.655 -8.237 1.00 72.56 85 VAL A O 1
ATOM 721 N N . PRO A 1 86 ? -11.871 -5.771 -7.603 1.00 62.25 86 PRO A N 1
ATOM 722 C CA . PRO A 1 86 ? -12.989 -6.377 -8.339 1.00 62.25 86 PRO A CA 1
ATOM 723 C C . PRO A 1 86 ? -14.383 -5.893 -7.900 1.00 62.25 86 PRO A C 1
ATOM 725 O O . PRO A 1 86 ? -15.359 -6.089 -8.626 1.00 62.25 86 PRO A O 1
ATOM 728 N N . THR A 1 87 ? -14.465 -5.256 -6.729 1.00 69.06 87 THR A N 1
ATOM 729 C CA . THR A 1 87 ? -15.673 -4.680 -6.136 1.00 69.06 87 THR A CA 1
ATOM 730 C C . THR A 1 87 ? -15.508 -3.189 -5.872 1.00 69.06 87 THR A C 1
ATOM 732 O O . THR A 1 87 ? -14.398 -2.702 -5.639 1.00 69.06 87 THR A O 1
ATOM 735 N N . SER A 1 88 ? -16.624 -2.467 -5.809 1.00 77.69 88 SER A N 1
ATOM 736 C CA . SER A 1 88 ? -16.631 -1.131 -5.228 1.00 77.69 88 SER A CA 1
ATOM 737 C C . SER A 1 88 ? -16.476 -1.207 -3.706 1.00 77.69 88 SER A C 1
ATOM 739 O O . SER A 1 88 ? -17.080 -2.045 -3.035 1.00 77.69 88 SER A O 1
ATOM 741 N N . PHE A 1 89 ? -15.642 -0.318 -3.167 1.00 84.06 89 PHE A N 1
ATOM 742 C CA . PHE A 1 89 ? -15.618 0.021 -1.749 1.00 84.06 89 PHE A CA 1
ATOM 743 C C . PHE A 1 89 ? -16.306 1.370 -1.579 1.00 84.06 89 PHE A C 1
ATOM 745 O O . PHE A 1 89 ? -15.942 2.337 -2.250 1.00 84.06 89 PHE A O 1
ATOM 752 N N . TYR A 1 90 ? -17.273 1.439 -0.671 1.00 88.75 90 TYR A N 1
ATOM 753 C CA . TYR A 1 90 ? -17.939 2.686 -0.325 1.00 88.75 90 TYR A CA 1
ATOM 754 C C . TYR A 1 90 ? -17.328 3.265 0.937 1.00 88.75 90 TYR A C 1
ATOM 756 O O . TYR A 1 90 ? -17.094 2.553 1.913 1.00 88.75 90 TYR A O 1
ATOM 764 N N . LEU A 1 91 ? -17.102 4.570 0.920 1.00 91.50 91 LEU A N 1
ATOM 765 C CA . LEU A 1 91 ? -16.804 5.327 2.121 1.00 91.50 91 LEU A CA 1
ATOM 766 C C . LEU A 1 91 ? -18.055 5.355 3.003 1.00 91.50 91 LEU A C 1
ATOM 768 O O . LEU A 1 91 ? -19.103 5.837 2.579 1.00 91.50 91 LEU A O 1
ATOM 772 N N . LEU A 1 92 ? -17.943 4.826 4.221 1.00 92.19 92 LEU A N 1
ATOM 773 C CA . LEU A 1 92 ? -19.001 4.914 5.231 1.00 92.19 92 LEU A CA 1
ATOM 774 C C . LEU A 1 92 ? -19.126 6.334 5.788 1.00 92.19 92 LEU A C 1
ATOM 776 O O . LEU A 1 92 ? -20.205 6.750 6.191 1.00 92.19 92 LEU A O 1
ATOM 780 N N . ASN A 1 93 ? -18.019 7.072 5.774 1.00 92.25 93 ASN A N 1
ATOM 781 C CA . ASN A 1 93 ? -17.926 8.471 6.153 1.00 92.25 93 ASN A CA 1
ATOM 782 C C . ASN A 1 93 ? -17.013 9.198 5.158 1.00 92.25 93 ASN A C 1
ATOM 784 O O . ASN A 1 93 ? -16.136 8.547 4.578 1.00 92.25 93 ASN A O 1
ATOM 788 N N . PRO A 1 94 ? -17.168 10.523 4.967 1.00 94.44 94 PRO A N 1
ATOM 789 C CA . PRO A 1 94 ? -16.178 11.320 4.247 1.00 94.44 94 PRO A CA 1
ATOM 790 C C . PRO A 1 94 ? -14.765 11.031 4.759 1.00 94.44 94 PRO A C 1
ATOM 792 O O . PRO A 1 94 ? -14.590 10.724 5.936 1.00 94.44 94 PRO A O 1
ATOM 795 N N . VAL A 1 95 ? -13.761 11.115 3.884 1.00 95.44 95 VAL A N 1
ATOM 796 C CA . VAL A 1 95 ? -12.358 10.956 4.291 1.00 95.44 95 VAL A CA 1
ATOM 797 C C . VAL A 1 95 ? -12.042 11.980 5.379 1.00 95.44 95 VAL A C 1
ATOM 799 O O . VAL A 1 95 ? -12.310 13.165 5.200 1.00 95.44 95 VAL A O 1
ATOM 802 N N . GLN A 1 96 ? -11.480 11.514 6.491 1.00 95.88 96 GLN A N 1
ATOM 803 C CA . GLN A 1 96 ? -11.096 12.360 7.620 1.00 95.88 96 GLN A CA 1
ATOM 804 C C . GLN A 1 96 ? -9.586 12.332 7.783 1.00 95.88 96 GLN A C 1
ATOM 806 O O . GLN A 1 96 ? -8.935 11.339 7.463 1.00 95.88 96 GLN A O 1
ATOM 811 N N . SER A 1 97 ? -9.020 13.396 8.327 1.00 97.06 97 SER A N 1
ATOM 812 C CA . SER A 1 97 ? -7.662 13.350 8.851 1.00 97.06 97 SER A CA 1
ATOM 813 C C . SER A 1 97 ? -7.630 12.568 10.173 1.00 97.06 97 SER A C 1
ATOM 815 O O . SER A 1 97 ? -8.621 12.517 10.909 1.00 97.06 97 SER A O 1
ATOM 817 N N . ILE A 1 98 ? -6.494 11.958 10.524 1.00 97.00 98 ILE A N 1
ATOM 818 C CA . ILE A 1 98 ? -6.381 11.277 11.822 1.00 97.00 98 ILE A CA 1
ATOM 819 C C . ILE A 1 98 ? -6.523 12.268 12.985 1.00 97.00 98 ILE A C 1
ATOM 821 O O . ILE A 1 98 ? -7.032 11.879 14.029 1.00 97.00 98 ILE A O 1
ATOM 825 N N . GLY A 1 99 ? -6.141 13.539 12.789 1.00 96.38 99 GLY A N 1
ATOM 826 C CA . GLY A 1 99 ? -6.301 14.607 13.780 1.00 96.38 99 GLY A CA 1
ATOM 827 C C . GLY A 1 99 ? -7.757 14.978 14.071 1.00 96.38 99 GLY A C 1
ATOM 828 O O . GLY A 1 99 ? -8.056 15.459 15.158 1.00 96.38 99 GLY A O 1
ATOM 829 N N . GLU A 1 100 ? -8.668 14.740 13.126 1.00 96.25 100 GLU A N 1
ATOM 830 C CA . GLU A 1 100 ? -10.113 14.894 13.340 1.00 96.25 100 GLU A CA 1
ATOM 831 C C . GLU A 1 100 ? -10.735 13.637 13.957 1.00 96.25 100 GLU A C 1
ATOM 833 O O . GLU A 1 100 ? -11.732 13.719 14.674 1.00 96.25 100 GLU A O 1
ATOM 838 N N . ARG A 1 101 ? -10.175 12.458 13.656 1.00 95.69 101 ARG A N 1
ATOM 839 C CA . ARG A 1 101 ? -10.763 11.166 14.030 1.00 95.69 101 ARG A CA 1
ATOM 840 C C . ARG A 1 101 ? -10.351 10.664 15.414 1.00 95.69 101 ARG A C 1
ATOM 842 O O . ARG A 1 101 ? -11.162 9.991 16.059 1.00 95.69 101 ARG A O 1
ATOM 849 N N . PHE A 1 102 ? -9.106 10.906 15.809 1.00 95.81 102 PHE A N 1
ATOM 850 C CA . PHE A 1 102 ? -8.463 10.336 16.993 1.00 95.81 102 PHE A CA 1
ATOM 851 C C . PHE A 1 102 ? -8.011 11.443 17.946 1.00 95.81 102 PHE A C 1
ATOM 853 O O . PHE A 1 102 ? -7.681 12.548 17.519 1.00 95.81 102 PHE A O 1
ATOM 860 N N . SER A 1 103 ? -7.974 11.144 19.245 1.00 96.00 103 SER A N 1
ATOM 861 C CA . SER A 1 103 ? -7.407 12.062 20.235 1.00 96.00 103 SER A CA 1
ATOM 862 C C . SER A 1 103 ? -5.885 12.174 20.093 1.00 96.00 103 SER A C 1
ATOM 864 O O . SER A 1 103 ? -5.224 11.292 19.543 1.00 96.00 103 SER A O 1
ATOM 866 N N . THR A 1 104 ? -5.297 13.234 20.650 1.00 95.75 104 THR A N 1
ATOM 867 C CA . THR A 1 104 ? -3.834 13.402 20.689 1.00 95.75 104 THR A CA 1
ATOM 868 C C . THR A 1 104 ? -3.131 12.211 21.349 1.00 95.75 104 THR A C 1
ATOM 870 O O . THR A 1 104 ? -2.078 11.782 20.876 1.00 95.75 104 THR A O 1
ATOM 873 N N . ASP A 1 105 ? -3.728 11.638 22.398 1.00 96.00 105 ASP A N 1
ATOM 874 C CA . ASP A 1 105 ? -3.178 10.476 23.102 1.00 96.00 105 ASP A CA 1
ATOM 875 C C . ASP A 1 105 ? -3.240 9.209 22.237 1.00 96.00 105 ASP A C 1
ATOM 877 O O . ASP A 1 105 ? -2.274 8.450 22.186 1.00 96.00 105 ASP A O 1
ATOM 881 N N . GLU A 1 106 ? -4.338 9.003 21.497 1.00 95.81 106 GLU A N 1
ATOM 882 C CA . GLU A 1 106 ? -4.463 7.900 20.536 1.00 95.81 106 GLU A CA 1
ATOM 883 C C . GLU A 1 106 ? -3.430 8.020 19.414 1.00 95.81 106 GLU A C 1
ATOM 885 O O . GLU A 1 106 ? -2.759 7.042 19.092 1.00 95.81 106 GLU A O 1
ATOM 890 N N . ILE A 1 107 ? -3.271 9.215 18.839 1.00 95.88 107 ILE A N 1
ATOM 891 C CA . ILE A 1 107 ? -2.293 9.467 17.773 1.00 95.88 107 ILE A CA 1
ATOM 892 C C . ILE A 1 107 ? -0.875 9.220 18.291 1.00 95.88 107 ILE A C 1
ATOM 894 O O . ILE A 1 107 ? -0.093 8.554 17.620 1.00 95.88 107 ILE A O 1
ATOM 898 N N . THR A 1 108 ? -0.560 9.688 19.501 1.00 94.44 108 THR A N 1
ATOM 899 C CA . THR A 1 108 ? 0.748 9.465 20.135 1.00 94.44 108 THR A CA 1
ATOM 900 C C . THR A 1 108 ? 1.009 7.977 20.364 1.00 94.44 108 THR A C 1
ATOM 902 O O . THR A 1 108 ? 2.106 7.493 20.085 1.00 94.44 108 THR A O 1
ATOM 905 N N . ALA A 1 109 ? 0.006 7.229 20.829 1.00 95.00 109 ALA A N 1
ATOM 906 C CA . ALA A 1 109 ? 0.119 5.787 21.017 1.00 95.00 109 ALA A CA 1
ATOM 907 C C . ALA A 1 109 ? 0.319 5.049 19.681 1.00 95.00 109 ALA A C 1
ATOM 909 O O . ALA A 1 109 ? 1.194 4.190 19.592 1.00 95.00 109 ALA A O 1
ATOM 910 N N . ILE A 1 110 ? -0.422 5.423 18.631 1.00 95.31 110 ILE A N 1
ATOM 911 C CA . ILE A 1 110 ? -0.254 4.874 17.277 1.00 95.31 110 ILE A CA 1
ATOM 912 C C . ILE A 1 110 ? 1.153 5.171 16.746 1.00 95.31 110 ILE A C 1
ATOM 914 O O . ILE A 1 110 ? 1.837 4.237 16.330 1.00 95.31 110 ILE A O 1
ATOM 918 N N . SER A 1 111 ? 1.607 6.431 16.803 1.00 93.56 111 SER A N 1
ATOM 919 C CA . SER A 1 111 ? 2.959 6.829 16.387 1.00 93.56 111 SER A CA 1
ATOM 920 C C . SER A 1 111 ? 4.015 5.984 17.088 1.00 93.56 111 SER A C 1
ATOM 922 O O . SER A 1 111 ? 4.827 5.349 16.422 1.00 93.56 111 SER A O 1
ATOM 924 N N . LYS A 1 112 ? 3.951 5.891 18.421 1.00 92.06 112 LYS A N 1
ATOM 925 C CA . LYS A 1 112 ? 4.908 5.122 19.223 1.00 92.06 112 LYS A CA 1
ATOM 926 C C . LYS A 1 112 ? 4.925 3.638 18.857 1.00 92.06 112 LYS A C 1
ATOM 928 O O . LYS A 1 112 ? 5.988 3.024 18.811 1.00 92.06 112 LYS A O 1
ATOM 933 N N . THR A 1 113 ? 3.760 3.053 18.588 1.00 93.75 113 THR A N 1
ATOM 934 C CA . THR A 1 113 ? 3.660 1.658 18.140 1.00 93.75 113 THR A CA 1
ATOM 935 C C . THR A 1 113 ? 4.283 1.459 16.751 1.00 93.75 113 THR A C 1
ATOM 937 O O . THR A 1 113 ? 4.811 0.383 16.477 1.00 93.75 113 THR A O 1
ATOM 940 N N . LEU A 1 114 ? 4.265 2.480 15.888 1.00 91.44 114 LEU A N 1
ATOM 941 C CA . LEU A 1 114 ? 4.819 2.432 14.531 1.00 91.44 114 LEU A CA 1
ATOM 942 C C . LEU A 1 114 ? 6.303 2.835 14.434 1.00 91.44 114 LEU A C 1
ATOM 944 O O . LEU A 1 114 ? 6.941 2.465 13.454 1.00 91.44 114 LEU A O 1
ATOM 948 N N . GLU A 1 115 ? 6.882 3.521 15.426 1.00 87.06 115 GLU A N 1
ATOM 949 C CA . GLU A 1 115 ? 8.266 4.049 15.393 1.00 87.06 115 GLU A CA 1
ATOM 950 C C . GLU A 1 115 ? 9.344 3.007 15.044 1.00 87.06 115 GLU A C 1
ATOM 952 O O . GLU A 1 115 ? 10.341 3.326 14.395 1.00 87.06 115 GLU A O 1
ATOM 957 N N . SER A 1 116 ? 9.173 1.757 15.482 1.00 77.19 116 SER A N 1
ATOM 958 C CA . SER A 1 116 ? 10.123 0.665 15.220 1.00 77.19 116 SER A CA 1
ATOM 959 C C . SER A 1 116 ? 9.756 -0.188 14.001 1.00 77.19 116 SER A C 1
ATOM 961 O O . SER A 1 116 ? 10.469 -1.138 13.669 1.00 77.19 116 SER A O 1
ATOM 963 N N . ASN A 1 117 ? 8.657 0.138 13.320 1.00 79.31 117 ASN A N 1
ATOM 964 C CA . ASN A 1 117 ? 8.118 -0.658 12.234 1.00 79.31 117 ASN A CA 1
ATOM 965 C C . ASN A 1 117 ? 8.701 -0.243 10.876 1.00 79.31 117 ASN A C 1
ATOM 967 O O . ASN A 1 117 ? 8.444 0.842 10.365 1.00 79.31 117 ASN A O 1
ATOM 971 N N . GLN A 1 118 ? 9.427 -1.159 10.238 1.00 80.69 118 GLN A N 1
ATOM 972 C CA . GLN A 1 118 ? 9.970 -0.975 8.883 1.00 80.69 118 GLN A CA 1
ATOM 973 C C . GLN A 1 118 ? 9.054 -1.552 7.790 1.00 80.69 118 GLN A C 1
ATOM 975 O O . GLN A 1 118 ? 9.454 -1.716 6.634 1.00 80.69 118 GLN A O 1
ATOM 980 N N . LEU A 1 119 ? 7.815 -1.905 8.136 1.00 83.25 119 LEU A N 1
ATOM 981 C CA . LEU A 1 119 ? 6.841 -2.416 7.180 1.00 83.25 119 LEU A CA 1
ATOM 982 C C . LEU A 1 119 ? 6.095 -1.257 6.523 1.00 83.25 119 LEU A C 1
ATOM 984 O O . LEU A 1 119 ? 5.541 -0.401 7.206 1.00 83.25 119 LEU A O 1
ATOM 988 N N . HIS A 1 120 ? 6.028 -1.260 5.191 1.00 88.12 120 HIS A N 1
ATOM 989 C CA . HIS A 1 120 ? 5.256 -0.260 4.451 1.00 88.12 120 HIS A CA 1
ATOM 990 C C . HIS A 1 120 ? 3.735 -0.452 4.595 1.00 88.12 120 HIS A C 1
ATOM 992 O O . HIS A 1 120 ? 2.972 0.486 4.376 1.00 88.12 120 HIS A O 1
ATOM 998 N N . VAL A 1 121 ? 3.301 -1.667 4.948 1.00 93.56 121 VAL A N 1
ATOM 999 C CA . VAL A 1 121 ? 1.922 -2.018 5.301 1.00 93.56 121 VAL A CA 1
ATOM 1000 C C . VAL A 1 121 ? 1.944 -2.880 6.560 1.00 93.56 121 VAL A C 1
ATOM 1002 O O . VAL A 1 121 ? 2.717 -3.834 6.648 1.00 93.56 121 VAL A O 1
ATOM 1005 N N . CYS A 1 122 ? 1.067 -2.588 7.515 1.00 94.62 122 CYS A N 1
ATOM 1006 C CA . CYS A 1 122 ? 0.857 -3.418 8.702 1.00 94.62 122 CYS A CA 1
ATOM 1007 C C . CYS A 1 122 ? -0.598 -3.346 9.183 1.00 94.62 122 CYS A C 1
ATOM 1009 O O . CYS A 1 122 ? -1.431 -2.660 8.591 1.00 94.62 122 CYS A O 1
ATOM 1011 N N . CYS A 1 123 ? -0.925 -4.057 10.261 1.00 97.19 123 CYS A N 1
ATOM 1012 C CA . CYS A 1 123 ? -2.219 -3.947 10.925 1.00 97.19 123 CYS A CA 1
ATOM 1013 C C . CYS A 1 123 ? -2.012 -3.676 12.414 1.00 97.19 123 CYS A C 1
ATOM 1015 O O . CYS A 1 123 ? -1.156 -4.289 13.050 1.00 97.19 123 CYS A O 1
ATOM 1017 N N . LEU A 1 124 ? -2.790 -2.747 12.958 1.00 97.38 124 LEU A N 1
ATOM 1018 C CA . LEU A 1 124 ? -2.871 -2.485 14.384 1.00 97.38 124 LEU A CA 1
ATOM 1019 C C . LEU A 1 124 ? -4.105 -3.167 14.956 1.00 97.38 124 LEU A C 1
ATOM 1021 O O . LEU A 1 124 ? -5.209 -3.014 14.434 1.00 97.38 124 LEU A O 1
ATOM 1025 N N . HIS A 1 125 ? -3.914 -3.855 16.073 1.00 97.06 125 HIS A N 1
ATOM 1026 C CA . HIS A 1 125 ? -4.990 -4.298 16.940 1.00 97.06 125 HIS A CA 1
ATOM 1027 C C . HIS A 1 125 ? -5.119 -3.318 18.110 1.00 97.06 125 HIS A C 1
ATOM 1029 O O . HIS A 1 125 ? -4.191 -3.156 18.912 1.00 97.06 125 HIS A O 1
ATOM 1035 N N . ARG A 1 126 ? -6.273 -2.648 18.178 1.00 95.81 126 ARG A N 1
ATOM 1036 C CA . ARG A 1 126 ? -6.670 -1.739 19.252 1.00 95.81 126 ARG A CA 1
ATOM 1037 C C . ARG A 1 126 ? -7.094 -2.547 20.472 1.00 95.81 126 ARG A C 1
ATOM 1039 O O . ARG A 1 126 ? -8.048 -3.322 20.420 1.00 95.81 126 ARG A O 1
ATOM 1046 N N . GLN A 1 127 ? -6.399 -2.314 21.573 1.00 92.75 127 GLN A N 1
ATOM 1047 C CA . GLN A 1 127 ? -6.674 -2.888 22.881 1.00 92.75 127 GLN A CA 1
ATOM 1048 C C . GLN A 1 127 ? -7.383 -1.856 23.775 1.00 92.75 127 GLN A C 1
ATOM 1050 O O . GLN A 1 127 ? -7.677 -0.729 23.365 1.00 92.75 127 GLN A O 1
ATOM 1055 N N . GLU A 1 128 ? -7.686 -2.250 25.007 1.00 89.88 128 GLU A N 1
ATOM 1056 C CA . GLU A 1 128 ? -8.208 -1.341 26.028 1.00 89.88 128 GLU A CA 1
ATOM 1057 C C . GLU A 1 128 ? -7.164 -0.277 26.417 1.00 89.88 128 GLU A C 1
ATOM 1059 O O . GLU A 1 128 ? -5.975 -0.407 26.120 1.00 89.88 128 GLU A O 1
ATOM 1064 N N . ASN A 1 129 ? -7.608 0.792 27.085 1.00 89.12 129 ASN A N 1
ATOM 1065 C CA . ASN A 1 129 ? -6.735 1.830 27.652 1.00 89.12 129 ASN A CA 1
ATOM 1066 C C . ASN A 1 129 ? -5.771 2.487 26.643 1.00 89.12 129 ASN A C 1
ATOM 1068 O O . ASN A 1 129 ? -4.621 2.762 26.972 1.00 89.12 129 ASN A O 1
ATOM 1072 N N . LEU A 1 130 ? -6.244 2.741 25.415 1.00 88.00 130 LEU A N 1
ATOM 1073 C CA . LEU A 1 130 ? -5.480 3.403 24.342 1.00 88.00 130 LEU A CA 1
ATOM 1074 C C . LEU A 1 130 ? -4.203 2.649 23.918 1.00 88.00 130 LEU A C 1
ATOM 1076 O O . LEU A 1 130 ? -3.285 3.246 23.360 1.00 88.00 130 LEU A O 1
ATOM 1080 N N . SER A 1 131 ? -4.140 1.337 24.162 1.00 92.75 131 SER A N 1
ATOM 1081 C CA . SER A 1 131 ? -3.016 0.501 23.739 1.00 92.75 131 SER A CA 1
ATOM 1082 C C . SER A 1 131 ? -3.210 -0.030 22.315 1.00 92.75 131 SER A C 1
ATOM 1084 O O . SER A 1 131 ? -4.302 -0.459 21.932 1.00 92.75 131 SER A O 1
ATOM 1086 N N . PHE A 1 132 ? -2.130 -0.036 21.533 1.00 95.50 132 PHE A N 1
ATOM 1087 C CA . PHE A 1 132 ? -2.088 -0.580 20.176 1.00 95.50 132 PHE A CA 1
ATOM 1088 C C . PHE A 1 132 ? -0.924 -1.553 20.037 1.00 95.50 132 PHE A C 1
ATOM 1090 O O . PHE A 1 132 ? 0.194 -1.268 20.466 1.00 95.5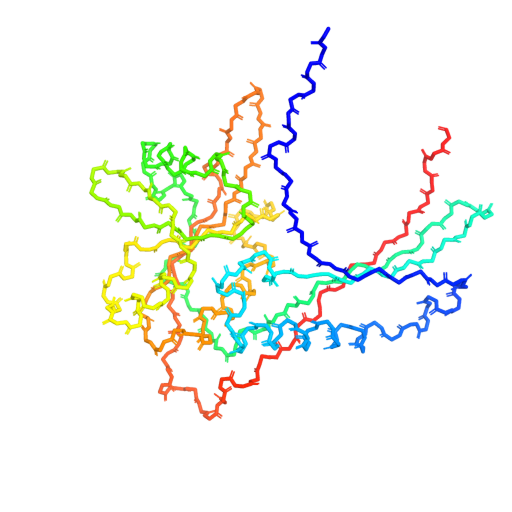0 132 PHE A O 1
ATOM 1097 N N . SER A 1 133 ? -1.172 -2.674 19.365 1.00 95.50 133 SER A N 1
ATOM 1098 C CA . SER A 1 133 ? -0.143 -3.662 19.026 1.00 95.50 133 SER A CA 1
ATOM 1099 C C . SER A 1 133 ? -0.135 -3.930 17.527 1.00 95.50 133 SER A C 1
ATOM 1101 O O . SER A 1 133 ? -1.196 -3.961 16.902 1.00 95.50 133 SER A O 1
ATOM 1103 N N . ILE A 1 134 ? 1.051 -4.117 16.948 1.00 95.31 134 ILE A N 1
ATOM 1104 C CA . ILE A 1 134 ? 1.175 -4.573 15.561 1.00 95.31 134 ILE A CA 1
ATOM 1105 C C . ILE A 1 134 ? 0.857 -6.067 15.520 1.00 95.31 134 ILE A C 1
ATOM 1107 O O . ILE A 1 134 ? 1.437 -6.853 16.268 1.00 95.31 134 ILE A O 1
ATOM 1111 N N . VAL A 1 135 ? -0.043 -6.449 14.621 1.00 95.56 135 VAL A N 1
ATOM 1112 C CA . VAL A 1 135 ? -0.381 -7.840 14.303 1.00 95.56 135 VAL A CA 1
ATOM 1113 C C . VAL A 1 135 ? -0.102 -8.104 12.827 1.00 95.56 135 VAL A C 1
ATOM 1115 O O . VAL A 1 135 ? -0.147 -7.185 12.000 1.00 95.56 135 VAL A O 1
ATOM 1118 N N . SER A 1 136 ? 0.204 -9.354 12.470 1.00 94.81 136 SER A N 1
ATOM 1119 C CA . SER A 1 136 ? 0.418 -9.692 11.060 1.00 94.81 136 SER A CA 1
ATOM 1120 C C . SER A 1 136 ? -0.890 -9.577 10.270 1.00 94.81 136 SER A C 1
ATOM 1122 O O . SER A 1 136 ? -1.982 -9.761 10.818 1.00 94.81 136 SER A O 1
ATOM 1124 N N . LEU A 1 137 ? -0.798 -9.294 8.964 1.00 96.12 137 LEU A N 1
ATOM 1125 C CA . LEU A 1 137 ? -1.993 -9.235 8.113 1.00 96.12 137 LEU A CA 1
ATOM 1126 C C . LEU A 1 137 ? -2.726 -10.577 8.099 1.00 96.12 137 LEU A C 1
ATOM 1128 O O . LEU A 1 137 ? -3.950 -10.595 8.164 1.00 96.12 137 LEU A O 1
ATOM 1132 N N . LYS A 1 138 ? -1.978 -11.688 8.077 1.00 96.06 138 LYS A N 1
ATOM 1133 C CA . LYS A 1 138 ? -2.525 -13.044 8.173 1.00 96.06 138 LYS A CA 1
ATOM 1134 C C . LYS A 1 138 ? -3.384 -13.228 9.427 1.00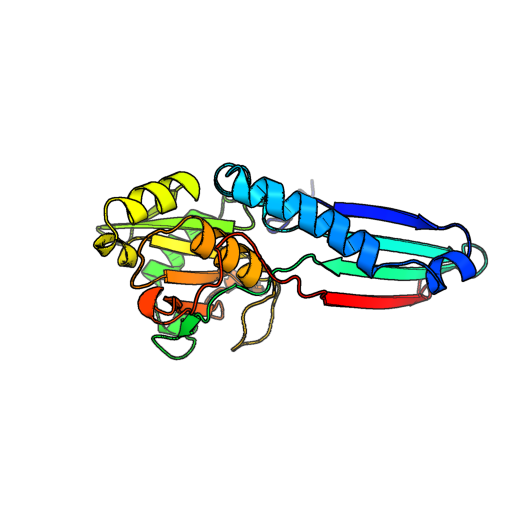 96.06 138 LYS A C 1
ATOM 1136 O O . LYS A 1 138 ? -4.552 -13.574 9.301 1.00 96.06 138 LYS A O 1
ATOM 1141 N N . GLN A 1 139 ? -2.848 -12.899 10.605 1.00 96.06 139 GLN A N 1
ATOM 1142 C CA . GLN A 1 139 ? -3.577 -13.014 11.875 1.00 96.06 139 GLN A CA 1
ATOM 1143 C C . GLN A 1 139 ? -4.833 -12.138 11.903 1.00 96.06 139 GLN A C 1
ATOM 1145 O O . GLN A 1 139 ? -5.886 -12.583 12.356 1.00 96.06 139 GLN A O 1
ATOM 1150 N N . ALA A 1 140 ? -4.737 -10.897 11.416 1.00 96.25 140 ALA A N 1
ATOM 1151 C CA . ALA A 1 140 ? -5.883 -9.997 11.350 1.00 96.25 140 ALA A CA 1
ATOM 1152 C C . ALA A 1 140 ? -6.979 -10.546 10.423 1.00 96.25 140 ALA A C 1
ATOM 1154 O O . ALA A 1 140 ? -8.149 -10.557 10.791 1.00 96.25 140 ALA A O 1
ATOM 1155 N N . VAL A 1 141 ? -6.608 -11.035 9.239 1.00 95.38 141 VAL A N 1
ATOM 1156 C CA . VAL A 1 141 ? -7.544 -11.595 8.254 1.00 95.38 141 VAL A CA 1
ATOM 1157 C C . VAL A 1 141 ? -8.195 -12.886 8.751 1.00 95.38 141 VAL A C 1
ATOM 1159 O O . VAL A 1 141 ? -9.408 -13.031 8.618 1.00 95.38 141 VAL A O 1
ATOM 1162 N N . GLU A 1 142 ? -7.427 -13.802 9.344 1.00 95.44 142 GLU A N 1
ATOM 1163 C CA . GLU A 1 142 ? -7.950 -15.033 9.952 1.00 95.44 142 GLU A CA 1
ATOM 1164 C C . GLU A 1 142 ? -8.963 -14.700 11.057 1.00 95.44 142 GLU A C 1
ATOM 1166 O O . GLU A 1 142 ? -10.104 -15.154 11.003 1.00 95.44 142 GLU A O 1
ATOM 1171 N N . HIS A 1 143 ? -8.605 -13.802 11.982 1.00 95.38 143 HIS A N 1
ATOM 1172 C CA . HIS A 1 143 ? -9.506 -13.396 13.060 1.00 95.38 143 HIS A CA 1
ATOM 1173 C C . HIS A 1 143 ? -10.773 -12.700 12.547 1.00 95.38 143 HIS A C 1
ATOM 1175 O O . HIS A 1 143 ? -11.856 -12.954 13.062 1.00 95.38 143 HIS A O 1
ATOM 1181 N N . LEU A 1 144 ? -10.669 -11.826 11.541 1.00 93.88 144 LEU A N 1
ATOM 1182 C CA . LEU A 1 144 ? -11.831 -11.137 10.968 1.00 93.88 144 LEU A CA 1
ATOM 1183 C C . LEU A 1 144 ? -12.749 -12.077 10.182 1.00 93.88 144 LEU A C 1
ATOM 1185 O O . LEU A 1 144 ? -13.952 -11.841 10.140 1.00 93.88 144 LEU A O 1
ATOM 1189 N N . ASN A 1 145 ? -12.210 -13.141 9.585 1.00 93.25 145 ASN A N 1
ATOM 1190 C CA . ASN A 1 145 ? -13.023 -14.180 8.958 1.00 93.25 145 ASN A CA 1
ATOM 1191 C C . ASN A 1 145 ? -13.808 -15.001 9.990 1.00 93.25 145 ASN A C 1
ATOM 1193 O O . ASN A 1 145 ? -14.946 -15.378 9.711 1.00 93.25 145 ASN A O 1
ATOM 1197 N N . ASP A 1 146 ? -13.222 -15.247 11.164 1.00 94.00 146 ASP A N 1
ATOM 1198 C CA . ASP A 1 146 ? -13.869 -15.988 12.251 1.00 94.00 146 ASP A CA 1
ATOM 1199 C C . ASP A 1 146 ? -14.818 -15.111 13.084 1.00 94.00 146 ASP A C 1
ATOM 1201 O O . ASP A 1 146 ? -15.840 -15.589 13.573 1.00 94.00 146 ASP A O 1
ATOM 1205 N N . GLN A 1 147 ? -14.485 -13.829 13.264 1.00 93.25 147 GLN A N 1
ATOM 1206 C CA . GLN A 1 147 ? -15.202 -12.862 14.104 1.00 93.25 147 GLN A CA 1
ATOM 1207 C C . GLN A 1 147 ? -15.368 -11.505 13.382 1.00 93.25 147 GLN A C 1
ATOM 1209 O O . GLN A 1 147 ? -14.740 -10.512 13.775 1.00 93.25 147 GLN A O 1
ATOM 1214 N N . PRO A 1 148 ? -16.221 -11.408 12.341 1.00 90.81 148 PRO A N 1
ATOM 1215 C CA . PRO A 1 148 ? -16.384 -10.184 11.545 1.00 90.81 148 PRO A CA 1
ATOM 1216 C C . PRO A 1 148 ? -16.772 -8.938 12.355 1.00 90.81 148 PRO A C 1
ATOM 1218 O O . PRO A 1 148 ? -16.367 -7.822 12.029 1.00 90.81 148 PRO A O 1
ATOM 1221 N N . GLN A 1 149 ? -17.510 -9.115 13.453 1.00 90.81 149 GLN A N 1
ATOM 1222 C CA . GLN A 1 149 ? -17.933 -8.041 14.355 1.00 90.81 149 GLN A CA 1
ATOM 1223 C C . GLN A 1 149 ? -16.767 -7.363 15.098 1.00 90.81 149 GLN A C 1
ATOM 1225 O O . GLN A 1 149 ? -16.921 -6.263 15.628 1.00 90.81 149 GLN A O 1
ATOM 1230 N N . SER A 1 150 ? -15.584 -7.986 15.122 1.00 92.88 150 SER A N 1
ATOM 1231 C CA . SER A 1 150 ? -14.366 -7.410 15.704 1.00 92.88 150 SER A CA 1
ATOM 1232 C C . SER A 1 150 ? -13.687 -6.378 14.794 1.00 92.88 150 SER A C 1
ATOM 1234 O O . SER A 1 150 ? -12.666 -5.817 15.188 1.00 92.88 150 SER A O 1
ATOM 1236 N N . ALA A 1 151 ? -14.230 -6.083 13.605 1.00 92.06 151 ALA A N 1
ATOM 1237 C CA . ALA A 1 151 ? -13.646 -5.165 12.621 1.00 92.06 151 ALA A CA 1
ATOM 1238 C C . ALA A 1 151 ? -13.231 -3.795 13.182 1.00 92.06 151 ALA A C 1
ATOM 1240 O O . ALA A 1 151 ? -12.201 -3.248 12.791 1.00 92.06 151 ALA A O 1
ATOM 1241 N N . SER A 1 152 ? -13.983 -3.251 14.142 1.00 92.31 152 SER A N 1
ATOM 1242 C CA . SER A 1 152 ? -13.678 -1.971 14.798 1.00 92.31 152 SER A CA 1
ATOM 1243 C C . SER A 1 152 ? -12.372 -1.976 15.606 1.00 92.31 152 SER A C 1
ATOM 1245 O O . SER A 1 152 ? -11.814 -0.907 15.860 1.00 92.31 152 SER A O 1
ATOM 1247 N N . LYS A 1 153 ? -11.864 -3.155 15.988 1.00 94.75 153 LYS A N 1
ATOM 1248 C CA . LYS A 1 153 ? -10.606 -3.322 16.729 1.00 94.75 153 LYS A CA 1
ATOM 1249 C C . LYS A 1 153 ? -9.375 -3.364 15.827 1.00 94.75 153 LYS A C 1
ATOM 1251 O O . LYS A 1 153 ? -8.267 -3.246 16.338 1.00 94.75 153 LYS A O 1
ATOM 1256 N N . TYR A 1 154 ? -9.542 -3.531 14.518 1.00 96.88 154 TYR A N 1
ATOM 1257 C CA . TYR A 1 154 ? -8.431 -3.649 13.577 1.00 96.88 154 TYR A CA 1
ATOM 1258 C C . TYR A 1 154 ? -8.337 -2.412 12.690 1.00 96.88 154 TYR A C 1
ATOM 1260 O O . TYR A 1 154 ? -9.339 -1.941 12.145 1.00 96.88 154 TYR A O 1
ATOM 1268 N N . ILE A 1 155 ? -7.120 -1.893 12.541 1.00 97.75 155 ILE A N 1
ATOM 1269 C CA . ILE A 1 155 ? -6.808 -0.750 11.684 1.00 97.75 155 ILE A CA 1
ATOM 1270 C C . ILE A 1 155 ? -5.640 -1.137 10.783 1.00 97.75 155 ILE A C 1
ATOM 1272 O O . ILE A 1 155 ? -4.529 -1.365 11.256 1.00 97.75 155 ILE A O 1
ATOM 1276 N N . PHE A 1 156 ? -5.878 -1.218 9.479 1.00 97.75 156 PHE A N 1
ATOM 1277 C CA . PHE A 1 156 ? -4.816 -1.459 8.509 1.00 97.75 156 PHE A CA 1
ATOM 1278 C C . PHE A 1 156 ? -4.071 -0.158 8.230 1.00 97.75 156 PHE A C 1
ATOM 1280 O O . PHE A 1 156 ? -4.684 0.880 7.995 1.00 97.75 156 PHE A O 1
ATOM 1287 N N . ILE A 1 157 ? -2.748 -0.203 8.259 1.00 96.88 157 ILE A N 1
ATOM 1288 C CA . ILE A 1 157 ? -1.890 0.959 8.059 1.00 96.88 157 ILE A CA 1
ATOM 1289 C C . ILE A 1 157 ? -1.160 0.794 6.736 1.00 96.88 157 ILE A C 1
ATOM 1291 O O . ILE A 1 157 ? -0.610 -0.271 6.454 1.00 96.88 157 ILE A O 1
ATOM 1295 N N . VAL A 1 158 ? -1.139 1.860 5.945 1.00 95.69 158 VAL A N 1
ATOM 1296 C CA . VAL A 1 158 ? -0.322 1.981 4.737 1.00 95.69 158 VAL A CA 1
ATOM 1297 C C . VAL A 1 158 ? 0.516 3.237 4.877 1.00 95.69 158 VAL A C 1
ATOM 1299 O O . VAL A 1 158 ? -0.052 4.314 5.042 1.00 95.69 158 VAL A O 1
ATOM 1302 N N . ASN A 1 159 ? 1.838 3.115 4.771 1.00 93.75 159 ASN A N 1
ATOM 1303 C CA . ASN A 1 159 ? 2.712 4.278 4.642 1.00 93.75 159 ASN A CA 1
ATOM 1304 C C . ASN A 1 159 ? 2.471 4.897 3.265 1.00 93.75 159 ASN A C 1
ATOM 1306 O O . ASN A 1 159 ? 2.833 4.332 2.230 1.00 93.75 159 ASN A O 1
ATOM 1310 N N . ASP A 1 160 ? 1.751 6.013 3.260 1.00 94.19 160 ASP A N 1
ATOM 1311 C CA . ASP A 1 160 ? 1.170 6.601 2.066 1.00 94.19 160 ASP A CA 1
ATOM 1312 C C . ASP A 1 160 ? 2.113 7.662 1.475 1.00 94.19 160 ASP A C 1
ATOM 1314 O O . ASP A 1 160 ? 2.338 8.695 2.107 1.00 94.19 160 ASP A O 1
ATOM 1318 N N . PRO A 1 161 ? 2.638 7.464 0.249 1.00 91.75 161 PRO A N 1
ATOM 1319 C CA . PRO A 1 161 ? 3.500 8.448 -0.400 1.00 91.75 161 PRO A CA 1
ATOM 1320 C C . PRO A 1 161 ? 2.737 9.677 -0.928 1.00 91.75 161 PRO A C 1
ATOM 1322 O O . PRO A 1 161 ? 3.361 10.622 -1.411 1.00 91.75 161 PRO A O 1
ATOM 1325 N N . SER A 1 162 ? 1.399 9.669 -0.916 1.00 92.44 162 SER A N 1
ATOM 1326 C CA . SER A 1 162 ? 0.586 10.788 -1.399 1.00 92.44 162 SER A CA 1
ATOM 1327 C C . SER A 1 162 ? 0.649 11.994 -0.463 1.00 92.44 162 SER A C 1
ATOM 1329 O O . SER A 1 162 ? 0.577 11.875 0.759 1.00 92.44 162 SER A O 1
ATOM 1331 N N . THR A 1 163 ? 0.695 13.187 -1.053 1.00 90.44 163 THR A N 1
ATOM 1332 C CA . THR A 1 163 ? 0.558 14.465 -0.341 1.00 90.44 163 THR A CA 1
ATOM 1333 C C . THR A 1 163 ? -0.839 15.076 -0.471 1.00 90.44 163 THR A C 1
ATOM 1335 O O . THR A 1 163 ? -1.095 16.107 0.155 1.00 90.44 163 THR A O 1
ATOM 1338 N N . ASP A 1 164 ? -1.738 14.453 -1.244 1.00 93.62 164 ASP A N 1
ATOM 1339 C CA . ASP A 1 164 ? -3.100 14.943 -1.484 1.00 93.62 164 ASP A CA 1
ATOM 1340 C C . ASP A 1 164 ? -3.946 14.844 -0.204 1.00 93.62 164 ASP A C 1
ATOM 1342 O O . ASP A 1 164 ? -4.085 13.748 0.340 1.00 93.62 164 ASP A O 1
ATOM 1346 N N . PRO A 1 165 ? -4.549 15.940 0.285 1.00 91.25 165 PRO A N 1
ATOM 1347 C CA . PRO A 1 165 ? -5.241 15.974 1.576 1.00 91.25 165 PRO A CA 1
ATOM 1348 C C . PRO A 1 165 ? -6.534 15.147 1.630 1.00 91.25 165 PRO A C 1
ATOM 1350 O O . PRO A 1 165 ? -7.091 14.976 2.706 1.00 91.25 165 PRO A O 1
ATOM 1353 N N . THR A 1 166 ? -7.025 14.653 0.497 1.00 91.00 166 THR A N 1
ATOM 1354 C CA . THR A 1 166 ? -8.334 13.992 0.382 1.00 91.00 166 THR A CA 1
ATOM 1355 C C . THR A 1 166 ? -8.262 12.616 -0.272 1.00 91.00 166 THR A C 1
ATOM 1357 O O . THR A 1 166 ? -9.152 11.794 -0.064 1.00 91.00 166 THR A O 1
ATOM 1360 N N . HIS A 1 167 ? -7.193 12.329 -1.018 1.00 92.00 167 HIS A N 1
ATOM 1361 C CA . HIS A 1 167 ? -7.030 11.076 -1.743 1.00 92.00 167 HIS A CA 1
ATOM 1362 C C . HIS A 1 167 ? -5.843 10.264 -1.219 1.00 92.00 167 HIS A C 1
ATOM 1364 O O . HIS A 1 167 ? -4.725 10.790 -1.130 1.00 92.00 167 HIS A O 1
ATOM 1370 N N . PRO A 1 168 ? -6.040 8.965 -0.932 1.00 94.62 168 PRO A N 1
ATOM 1371 C CA . PRO A 1 168 ? -4.938 8.077 -0.605 1.00 94.62 168 PRO A CA 1
ATOM 1372 C C . PRO A 1 168 ? -4.025 7.857 -1.814 1.00 94.62 168 PRO A C 1
ATOM 1374 O O . PRO A 1 168 ? -4.449 7.933 -2.973 1.00 94.62 168 PRO A O 1
ATOM 1377 N N . GLY A 1 169 ? -2.767 7.520 -1.550 1.00 92.31 169 GLY A N 1
ATOM 1378 C CA . GLY A 1 169 ? -1.846 7.063 -2.579 1.00 92.31 169 GLY A CA 1
ATOM 1379 C C . GLY A 1 169 ? -2.215 5.705 -3.162 1.00 92.31 169 GLY A C 1
ATOM 1380 O O . GLY A 1 169 ? -3.094 4.976 -2.698 1.00 92.31 169 GLY A O 1
ATOM 1381 N N . TRP A 1 170 ? -1.498 5.349 -4.224 1.00 89.19 170 TRP A N 1
ATOM 1382 C CA . TRP A 1 170 ? -1.733 4.112 -4.960 1.00 89.19 170 TRP A CA 1
ATOM 1383 C C . TRP A 1 170 ? -1.550 2.811 -4.145 1.00 89.19 170 TRP A C 1
ATOM 1385 O O . TRP A 1 170 ? -2.310 1.886 -4.442 1.00 89.19 170 TRP A O 1
ATOM 1395 N N . PRO A 1 171 ? -0.670 2.704 -3.116 1.00 92.19 171 PRO A N 1
ATOM 1396 C CA . PRO A 1 171 ? -0.463 1.435 -2.403 1.00 92.19 171 PRO A CA 1
ATOM 1397 C C . PRO A 1 171 ? -1.724 0.889 -1.719 1.00 92.19 171 PRO A C 1
ATOM 1399 O O . PRO A 1 171 ? -1.894 -0.323 -1.580 1.00 92.19 171 PRO A O 1
ATOM 1402 N N . VAL A 1 172 ? -2.659 1.773 -1.350 1.00 93.00 172 VAL A N 1
ATOM 1403 C CA . VAL A 1 172 ? -3.944 1.391 -0.743 1.00 93.00 172 VAL A CA 1
ATOM 1404 C C . VAL A 1 172 ? -4.758 0.482 -1.667 1.00 93.00 172 VAL A C 1
ATOM 1406 O O . VAL A 1 172 ? -5.458 -0.402 -1.186 1.00 93.00 172 VAL A O 1
ATOM 1409 N N . ARG A 1 173 ? -4.642 0.623 -2.993 1.00 89.88 173 ARG A N 1
ATOM 1410 C CA . ARG A 1 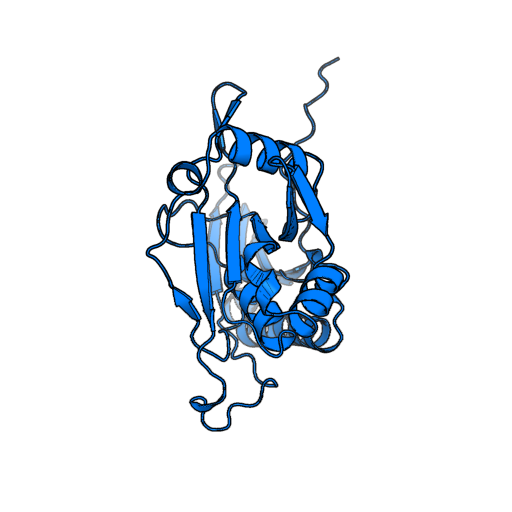173 ? -5.375 -0.225 -3.953 1.00 89.88 173 ARG A CA 1
ATOM 1411 C C . ARG A 1 173 ? -4.951 -1.691 -3.881 1.00 89.88 173 ARG A C 1
ATOM 1413 O O . ARG A 1 173 ? -5.804 -2.578 -3.931 1.00 89.88 173 ARG A O 1
ATOM 1420 N N . ASN A 1 174 ? -3.654 -1.944 -3.720 1.00 92.12 174 ASN A N 1
ATOM 1421 C CA . ASN A 1 174 ? -3.132 -3.300 -3.587 1.00 92.12 174 ASN A CA 1
ATOM 1422 C C . ASN A 1 174 ? -3.547 -3.909 -2.246 1.00 92.12 174 ASN A C 1
ATOM 1424 O O . ASN A 1 174 ? -4.027 -5.042 -2.229 1.00 92.12 174 ASN A O 1
ATOM 1428 N N . LEU A 1 175 ? -3.490 -3.136 -1.151 1.00 93.88 175 LEU A N 1
ATOM 1429 C CA . LEU A 1 175 ? -4.029 -3.567 0.144 1.00 93.88 175 LEU A CA 1
ATOM 1430 C C . LEU A 1 175 ? -5.520 -3.915 0.050 1.00 93.88 175 LEU A C 1
ATOM 1432 O O . LEU A 1 175 ? -5.931 -4.978 0.499 1.00 93.88 175 LEU A O 1
ATOM 1436 N N . LEU A 1 176 ? -6.333 -3.049 -0.553 1.00 91.62 176 LEU A N 1
ATOM 1437 C CA . LEU A 1 176 ? -7.767 -3.289 -0.706 1.00 91.62 176 LEU A CA 1
ATOM 1438 C C . LEU A 1 176 ? -8.061 -4.546 -1.525 1.00 91.62 176 LEU A C 1
ATOM 1440 O O . LEU A 1 176 ? -8.968 -5.298 -1.179 1.00 91.62 176 LEU A O 1
ATOM 1444 N N . THR A 1 177 ? -7.283 -4.797 -2.578 1.00 88.69 177 THR A N 1
ATOM 1445 C CA . THR A 1 177 ? -7.409 -6.014 -3.390 1.00 88.69 177 THR A CA 1
ATOM 1446 C C . THR A 1 177 ? -7.051 -7.257 -2.578 1.00 88.69 177 THR A C 1
ATOM 1448 O O . THR A 1 177 ? -7.800 -8.232 -2.601 1.00 88.69 177 THR A O 1
ATOM 1451 N N . LEU A 1 178 ? -5.960 -7.204 -1.806 1.00 91.44 178 LEU A N 1
ATOM 1452 C CA . LEU A 1 178 ? -5.548 -8.286 -0.913 1.00 91.44 178 LEU A CA 1
ATOM 1453 C C . LEU A 1 178 ? -6.636 -8.615 0.117 1.00 91.44 178 LEU A C 1
ATOM 1455 O O . LEU A 1 178 ? -7.023 -9.773 0.275 1.00 91.44 178 LEU A O 1
ATOM 1459 N N . LEU A 1 179 ? -7.140 -7.587 0.802 1.00 91.69 179 LEU A N 1
ATOM 1460 C CA . LEU A 1 179 ? -8.177 -7.724 1.819 1.00 91.69 179 LEU A CA 1
ATOM 1461 C C . LEU A 1 179 ? -9.479 -8.250 1.211 1.00 91.69 179 LEU A C 1
ATOM 1463 O O . LEU A 1 179 ? -10.069 -9.172 1.759 1.00 91.69 179 LEU A O 1
ATOM 1467 N N . TYR A 1 180 ? -9.898 -7.731 0.056 1.00 86.94 180 TYR A N 1
ATOM 1468 C CA . TYR A 1 180 ? -11.078 -8.224 -0.657 1.00 86.94 180 TYR A CA 1
ATOM 1469 C C . TYR A 1 180 ? -10.972 -9.711 -1.022 1.00 86.94 180 TYR A C 1
ATOM 1471 O O . TYR A 1 180 ? -11.941 -10.464 -0.887 1.00 86.94 180 TYR A O 1
ATOM 1479 N N . TYR A 1 181 ? -9.798 -10.143 -1.489 1.00 87.56 181 TYR A N 1
ATOM 1480 C CA . TYR A 1 181 ? -9.583 -11.527 -1.890 1.00 87.56 181 TYR A CA 1
ATOM 1481 C C . TYR A 1 181 ? -9.728 -12.477 -0.690 1.00 87.56 181 TYR A C 1
ATOM 1483 O O . TYR A 1 181 ? -10.526 -13.420 -0.742 1.00 87.56 181 TYR A O 1
ATOM 1491 N N . HIS A 1 182 ? -9.029 -12.180 0.412 1.00 90.25 182 HIS A N 1
ATOM 1492 C CA . HIS A 1 182 ? -8.918 -13.085 1.563 1.00 90.25 182 HIS A CA 1
ATOM 1493 C C . HIS A 1 182 ? -10.022 -12.955 2.616 1.00 90.25 182 HIS A C 1
ATOM 1495 O O . HIS A 1 182 ? -10.275 -13.910 3.354 1.00 90.25 182 HIS A O 1
ATOM 1501 N N . LEU A 1 183 ? -10.705 -11.814 2.698 1.00 88.69 183 LEU A N 1
ATOM 1502 C CA . LEU A 1 183 ? -11.843 -11.655 3.600 1.00 88.69 183 LEU A CA 1
ATOM 1503 C C . LEU A 1 183 ? -13.110 -12.260 2.976 1.00 88.69 183 LEU A C 1
ATOM 1505 O O . LEU A 1 183 ? -13.416 -12.087 1.791 1.00 88.69 183 LEU A O 1
ATOM 1509 N N . ARG A 1 184 ? -13.854 -13.011 3.787 1.00 83.62 184 ARG A N 1
ATOM 1510 C CA . ARG A 1 184 ? -15.101 -13.687 3.398 1.00 83.62 184 ARG A CA 1
ATOM 1511 C C . ARG A 1 184 ? -16.318 -12.811 3.658 1.00 83.62 184 ARG A C 1
ATOM 1513 O O . ARG A 1 184 ? -17.205 -12.736 2.816 1.00 83.62 184 ARG A O 1
ATOM 1520 N N . SER A 1 185 ? -16.340 -12.153 4.812 1.00 78.44 185 SER A N 1
ATOM 1521 C CA . SER A 1 185 ? -17.392 -11.234 5.231 1.00 78.44 185 SER A CA 1
ATOM 1522 C C . SER A 1 185 ? -16.768 -10.155 6.096 1.00 78.44 185 SER A C 1
ATOM 1524 O O . SER A 1 185 ? -16.204 -10.464 7.141 1.00 78.44 185 SER A O 1
ATOM 1526 N N . VAL A 1 186 ? -16.849 -8.902 5.656 1.00 71.38 186 VAL A N 1
ATOM 1527 C CA . VAL A 1 186 ? -16.460 -7.754 6.470 1.00 71.38 186 VAL A CA 1
ATOM 1528 C C . VAL A 1 186 ? -17.424 -6.614 6.202 1.00 71.38 186 VAL A C 1
ATOM 1530 O O . VAL A 1 186 ? -17.576 -6.159 5.072 1.00 71.38 186 VAL A O 1
ATOM 1533 N N . GLU A 1 187 ? -18.069 -6.144 7.264 1.00 78.81 187 GLU A N 1
ATOM 1534 C CA . GLU A 1 187 ? -19.004 -5.021 7.190 1.00 78.81 187 GLU A CA 1
ATOM 1535 C C . GLU A 1 187 ? -18.282 -3.677 7.071 1.00 78.81 187 GLU A C 1
ATOM 1537 O O . GLU A 1 187 ? -18.828 -2.723 6.516 1.00 78.81 187 GLU A O 1
ATOM 1542 N N . GLN A 1 188 ? -17.050 -3.614 7.584 1.00 90.06 188 GLN A N 1
ATOM 1543 C CA . GLN A 1 188 ? -16.262 -2.398 7.681 1.00 90.06 188 GLN A CA 1
ATOM 1544 C C . GLN A 1 188 ? -14.756 -2.690 7.704 1.00 90.06 188 GLN A C 1
ATOM 1546 O O . GLN A 1 188 ? -14.281 -3.527 8.462 1.00 90.06 188 GLN A O 1
ATOM 1551 N N . LEU A 1 189 ? -13.986 -1.922 6.941 1.00 94.00 189 LEU A N 1
ATOM 1552 C CA . LEU A 1 189 ? -12.531 -1.854 6.996 1.00 94.00 189 LEU A CA 1
ATOM 1553 C C . LEU A 1 189 ? -12.104 -0.473 7.477 1.00 94.00 189 LEU A C 1
ATOM 1555 O O . LEU A 1 189 ? -12.592 0.543 6.984 1.00 94.00 189 LEU A O 1
ATOM 1559 N N . ASN A 1 190 ? -11.163 -0.441 8.414 1.00 96.50 190 ASN A N 1
ATOM 1560 C CA . ASN A 1 190 ? -10.529 0.788 8.872 1.00 96.50 190 ASN A CA 1
ATOM 1561 C C . ASN A 1 190 ? -9.119 0.845 8.296 1.00 96.50 190 ASN A C 1
ATOM 1563 O O . ASN A 1 190 ? -8.329 -0.070 8.533 1.00 96.50 190 ASN A O 1
ATOM 1567 N N . ILE A 1 191 ? -8.804 1.906 7.558 1.00 97.94 191 ILE A N 1
ATOM 1568 C CA . ILE A 1 191 ? -7.478 2.112 6.978 1.00 97.94 191 ILE A CA 1
ATOM 1569 C C . ILE A 1 191 ? -6.947 3.471 7.417 1.00 97.94 191 ILE A C 1
ATOM 1571 O O . ILE A 1 191 ? -7.643 4.475 7.282 1.00 97.94 191 ILE A O 1
ATOM 1575 N N . ILE A 1 192 ? -5.707 3.515 7.899 1.00 98.12 192 ILE A N 1
ATOM 1576 C CA . ILE A 1 192 ? -4.949 4.759 8.025 1.00 98.12 192 ILE A CA 1
ATOM 1577 C C . ILE A 1 192 ? -3.912 4.817 6.904 1.00 98.12 192 ILE A C 1
ATOM 1579 O O . ILE A 1 192 ? -3.063 3.937 6.765 1.00 98.12 192 ILE A O 1
ATOM 1583 N N . CYS A 1 193 ? -3.985 5.882 6.116 1.00 97.69 193 CYS A N 1
ATOM 1584 C CA . CYS A 1 193 ? -2.959 6.276 5.161 1.00 97.69 193 CYS A CA 1
ATOM 1585 C C . CYS A 1 193 ? -1.963 7.157 5.912 1.00 97.69 193 CYS A C 1
ATOM 1587 O O . CYS A 1 193 ? -2.165 8.368 6.037 1.00 97.69 193 CYS A O 1
ATOM 1589 N N . TRP A 1 194 ? -0.954 6.516 6.490 1.00 95.88 194 TRP A N 1
ATOM 1590 C CA . TRP A 1 194 ? 0.013 7.121 7.390 1.00 95.88 194 TRP A CA 1
ATOM 1591 C C . TRP A 1 194 ? 1.003 7.975 6.609 1.00 95.88 194 TRP A C 1
ATOM 1593 O O . TRP A 1 194 ? 1.689 7.492 5.709 1.00 95.88 194 TRP A O 1
ATOM 1603 N N . ARG A 1 195 ? 1.037 9.265 6.935 1.00 93.69 195 ARG A N 1
ATOM 1604 C CA . ARG A 1 195 ? 1.843 10.279 6.262 1.00 93.69 195 ARG A CA 1
ATOM 1605 C C . ARG A 1 195 ? 2.647 11.011 7.304 1.00 93.69 195 ARG A C 1
ATOM 1607 O O . ARG A 1 195 ? 2.130 11.821 8.074 1.00 93.69 195 ARG A O 1
ATOM 1614 N N . GLU A 1 196 ? 3.930 10.722 7.313 1.00 88.50 196 GLU A N 1
ATOM 1615 C CA . GLU A 1 196 ? 4.849 11.366 8.225 1.00 88.50 196 GLU A CA 1
ATOM 1616 C C . GLU A 1 196 ? 5.504 12.564 7.556 1.00 88.50 196 GLU A C 1
ATOM 1618 O O . GLU A 1 196 ? 6.048 12.477 6.455 1.00 88.50 196 GLU A O 1
ATOM 1623 N N . ARG A 1 197 ? 5.484 13.700 8.249 1.00 87.75 197 ARG A N 1
ATOM 1624 C CA . ARG A 1 197 ? 6.295 14.865 7.903 1.00 87.75 197 ARG A CA 1
ATOM 1625 C C . ARG A 1 197 ? 7.147 15.231 9.099 1.00 87.75 197 ARG A C 1
ATOM 1627 O O . ARG A 1 197 ? 6.652 15.222 10.220 1.00 87.75 197 ARG A O 1
ATOM 1634 N N . PHE A 1 198 ? 8.390 15.612 8.853 1.00 84.50 198 PHE A N 1
ATOM 1635 C CA . PHE A 1 198 ? 9.240 16.193 9.880 1.00 84.50 198 PHE A CA 1
ATOM 1636 C C . PHE A 1 198 ? 9.381 17.687 9.639 1.00 84.50 198 PHE A C 1
ATOM 1638 O O . PHE A 1 198 ? 9.725 18.118 8.539 1.00 84.50 198 PHE A O 1
ATOM 1645 N N . ARG A 1 199 ? 9.104 18.478 10.672 1.00 80.38 199 ARG A N 1
ATOM 1646 C CA . ARG A 1 199 ? 9.340 19.920 10.676 1.00 80.38 199 ARG A CA 1
ATOM 1647 C C . ARG A 1 199 ? 9.944 20.286 12.021 1.00 80.38 199 ARG A C 1
ATOM 1649 O O . ARG A 1 199 ? 9.469 19.823 13.050 1.00 80.38 199 ARG A O 1
ATOM 1656 N N . ASP A 1 200 ? 11.031 21.050 12.000 1.00 84.19 200 ASP A N 1
ATOM 1657 C CA . ASP A 1 200 ? 11.728 21.505 13.210 1.00 84.19 200 ASP A CA 1
ATOM 1658 C C . ASP A 1 200 ? 12.140 20.357 14.162 1.00 84.19 200 ASP A C 1
ATOM 1660 O O . ASP A 1 200 ? 12.182 20.518 15.374 1.00 84.19 200 ASP A O 1
ATOM 1664 N N . GLY A 1 201 ? 12.432 19.169 13.612 1.00 80.38 201 GLY A N 1
ATOM 1665 C CA . GLY A 1 201 ? 12.792 17.973 14.389 1.00 80.38 201 GLY A CA 1
ATOM 1666 C C . GLY A 1 201 ? 11.609 17.222 15.012 1.00 80.38 201 GLY A C 1
ATOM 1667 O O . GLY A 1 201 ? 11.820 16.201 15.662 1.00 80.38 201 GLY A O 1
ATOM 1668 N N . HIS A 1 202 ? 10.376 17.679 14.787 1.00 80.25 202 HIS A N 1
ATOM 1669 C CA . HIS A 1 202 ? 9.158 17.056 15.296 1.00 80.25 202 HIS A CA 1
ATOM 1670 C C . HIS A 1 202 ? 8.397 16.313 14.196 1.00 80.25 202 HIS A C 1
ATOM 1672 O O . HIS A 1 202 ? 8.318 16.764 13.050 1.00 80.25 202 HIS A O 1
ATOM 1678 N N . GLN A 1 203 ? 7.832 15.159 14.557 1.00 84.88 203 GLN A N 1
ATOM 1679 C CA . GLN A 1 203 ? 6.977 14.369 13.678 1.00 84.88 203 GLN A CA 1
ATOM 1680 C C . GLN A 1 203 ? 5.569 14.978 13.636 1.00 84.88 203 GLN A C 1
ATOM 1682 O O . GLN A 1 203 ? 4.963 15.269 14.665 1.00 84.88 203 GLN A O 1
ATOM 1687 N N . HIS A 1 204 ? 5.027 15.136 12.435 1.00 90.12 204 HIS A N 1
ATOM 1688 C CA . HIS A 1 204 ? 3.681 15.630 12.185 1.00 90.12 204 HIS A CA 1
ATOM 1689 C C . HIS A 1 204 ? 2.910 14.610 11.357 1.00 90.12 204 HIS A C 1
ATOM 1691 O O . HIS A 1 204 ? 3.194 14.424 10.174 1.00 90.12 204 HIS A O 1
ATOM 1697 N N . VAL A 1 205 ? 1.897 13.998 11.972 1.00 94.19 205 VAL A N 1
ATOM 1698 C CA . VAL A 1 205 ? 1.090 12.928 11.359 1.00 94.19 205 VAL A CA 1
ATOM 1699 C C . VAL A 1 205 ? -0.396 13.249 11.283 1.00 94.19 205 VAL A C 1
ATOM 1701 O O . VAL A 1 205 ? -1.116 12.543 10.591 1.00 94.19 205 VAL A O 1
ATOM 1704 N N . ASN A 1 206 ? -0.862 14.342 11.900 1.00 94.88 206 ASN A N 1
ATOM 1705 C CA . ASN A 1 206 ? -2.291 14.686 11.989 1.00 94.88 206 ASN A CA 1
ATOM 1706 C C . ASN A 1 206 ? -3.011 14.744 10.634 1.00 94.88 206 ASN A C 1
ATOM 1708 O O . ASN A 1 206 ? -4.207 14.495 10.575 1.00 94.88 206 ASN A O 1
ATOM 1712 N N . HIS A 1 207 ? -2.280 15.050 9.560 1.00 94.62 207 HIS A N 1
ATOM 1713 C CA . HIS A 1 207 ? -2.773 15.134 8.183 1.00 94.62 207 HIS A CA 1
ATOM 1714 C C . HIS A 1 207 ? -2.844 13.776 7.451 1.00 94.62 207 HIS A C 1
ATOM 1716 O O . HIS A 1 207 ? -3.229 13.730 6.280 1.00 94.62 207 HIS A O 1
ATOM 1722 N N . SER A 1 208 ? -2.427 12.684 8.100 1.00 97.38 208 SER A N 1
ATOM 1723 C CA . SER A 1 208 ? -2.667 11.312 7.636 1.00 97.38 208 SER A CA 1
ATOM 1724 C C . SER A 1 208 ? -4.162 11.092 7.465 1.00 97.38 208 SER A C 1
ATOM 1726 O O . SER A 1 208 ? -4.953 11.679 8.201 1.00 97.38 208 SER A O 1
ATOM 1728 N N . LEU A 1 209 ? -4.560 10.243 6.522 1.00 98.12 209 LEU A N 1
ATOM 1729 C CA . LEU A 1 209 ? -5.980 10.012 6.247 1.00 98.12 209 LEU A CA 1
ATOM 1730 C C . LEU A 1 209 ? -6.487 8.793 6.999 1.00 98.12 209 LEU A C 1
ATOM 1732 O O . LEU A 1 209 ? -5.810 7.772 7.059 1.00 98.12 209 LEU A O 1
ATOM 1736 N N . TYR A 1 210 ? -7.707 8.883 7.501 1.00 97.88 210 TYR A N 1
ATOM 1737 C CA . TYR A 1 210 ? -8.495 7.773 7.998 1.00 97.88 210 TYR A CA 1
ATOM 1738 C C . TYR A 1 210 ? -9.640 7.493 7.024 1.00 97.88 210 TYR A C 1
ATOM 1740 O O . TYR A 1 210 ? -10.434 8.372 6.679 1.00 97.88 210 TYR A O 1
ATOM 1748 N N . LEU A 1 211 ? -9.709 6.245 6.576 1.00 96.81 211 LEU A N 1
ATOM 1749 C CA . LEU A 1 211 ? -10.724 5.730 5.673 1.00 96.81 211 LEU A CA 1
ATOM 1750 C C . LEU A 1 211 ? -11.520 4.659 6.411 1.00 96.81 211 LEU A C 1
ATOM 1752 O O . LEU A 1 211 ? -10.954 3.688 6.918 1.00 96.81 211 LEU A O 1
ATOM 1756 N N . GLN A 1 212 ? -12.839 4.813 6.416 1.00 95.25 212 GLN A N 1
ATOM 1757 C CA . GLN A 1 212 ? -13.755 3.786 6.883 1.00 95.25 212 GLN A CA 1
ATOM 1758 C C . GLN A 1 212 ? -14.560 3.289 5.686 1.00 95.25 212 GLN A C 1
ATOM 1760 O O . GLN A 1 212 ? -15.350 4.032 5.105 1.00 95.25 212 GLN A O 1
ATOM 1765 N N . LEU A 1 213 ? -14.300 2.053 5.275 1.00 93.06 213 LEU A N 1
ATOM 1766 C CA . LEU A 1 213 ? -14.756 1.506 4.003 1.00 93.06 213 LEU A CA 1
ATOM 1767 C C . LEU A 1 213 ? -15.680 0.318 4.228 1.00 93.06 213 LEU A C 1
ATOM 1769 O O . LEU A 1 213 ? -15.439 -0.488 5.117 1.00 93.06 213 LEU A O 1
ATOM 1773 N N . LYS A 1 214 ? -16.685 0.163 3.374 1.00 89.19 214 LYS A N 1
ATOM 1774 C CA . LYS A 1 214 ? -17.528 -1.030 3.306 1.00 89.19 214 LYS A CA 1
ATOM 1775 C C . LYS A 1 214 ? -17.434 -1.641 1.908 1.00 89.19 214 LYS A C 1
ATOM 1777 O O . LYS A 1 214 ? -17.675 -0.919 0.937 1.00 89.19 214 LYS A O 1
ATOM 1782 N N . PRO A 1 215 ? -17.071 -2.928 1.771 1.00 82.62 215 PRO A N 1
ATOM 1783 C CA . PRO A 1 215 ? -17.162 -3.605 0.484 1.00 82.62 215 PRO A CA 1
ATOM 1784 C C . PRO A 1 215 ? -18.630 -3.717 0.053 1.00 82.62 215 PRO A C 1
ATOM 1786 O O . PRO A 1 215 ? -19.521 -3.928 0.880 1.00 82.62 215 PRO A O 1
ATOM 1789 N N . GLU A 1 216 ? -18.892 -3.575 -1.244 1.00 76.69 216 GLU A N 1
ATOM 1790 C CA . GLU A 1 216 ? -20.195 -3.913 -1.817 1.00 76.69 216 GLU A CA 1
ATOM 1791 C C . GLU A 1 216 ? -20.538 -5.388 -1.535 1.00 76.69 216 GLU A C 1
ATOM 1793 O O . GLU A 1 216 ? -19.680 -6.270 -1.620 1.00 76.69 216 GLU A O 1
ATOM 1798 N N . SER A 1 217 ? -21.790 -5.661 -1.151 1.00 64.06 217 SER A N 1
ATOM 1799 C CA . SER A 1 217 ? -22.235 -7.024 -0.846 1.00 64.06 217 SER A CA 1
ATOM 1800 C C . SER A 1 217 ? -22.105 -7.923 -2.076 1.00 64.06 217 SER A C 1
ATOM 1802 O O . SER A 1 217 ? -22.579 -7.578 -3.160 1.00 64.06 217 SER A O 1
ATOM 1804 N N . ILE A 1 218 ? -21.552 -9.123 -1.879 1.00 53.28 218 ILE A N 1
ATOM 1805 C CA . ILE A 1 218 ? -21.363 -10.147 -2.921 1.00 53.28 218 ILE A CA 1
ATOM 1806 C C . ILE A 1 218 ? -22.701 -10.538 -3.585 1.00 53.28 218 ILE A C 1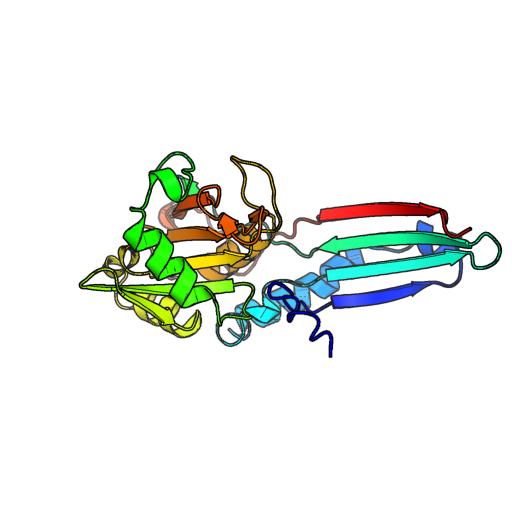
ATOM 1808 O O . ILE A 1 218 ? -22.708 -10.956 -4.738 1.00 53.28 218 ILE A O 1
ATOM 1812 N N . SER A 1 219 ? -23.845 -10.327 -2.920 1.00 46.19 219 SER A N 1
ATOM 1813 C CA . SER A 1 219 ? -25.179 -10.583 -3.491 1.00 46.19 219 SER A CA 1
ATOM 1814 C C . SER A 1 219 ? -25.517 -9.735 -4.727 1.00 46.19 219 SER A C 1
ATOM 1816 O O . SER A 1 219 ? -26.367 -10.143 -5.513 1.00 46.19 219 SER A O 1
ATOM 1818 N N . ASN A 1 220 ? -24.868 -8.578 -4.912 1.00 40.16 220 ASN A N 1
ATOM 1819 C CA . ASN A 1 220 ? -25.126 -7.660 -6.031 1.00 40.16 220 ASN A CA 1
ATOM 1820 C C . ASN A 1 220 ? -24.079 -7.751 -7.149 1.00 40.16 220 ASN A C 1
ATOM 1822 O O . ASN A 1 220 ? -24.248 -7.154 -8.213 1.00 40.16 220 ASN A O 1
ATOM 1826 N N . ILE A 1 221 ? -23.004 -8.510 -6.939 1.00 44.00 221 ILE A N 1
ATOM 1827 C CA . ILE A 1 221 ? -21.941 -8.663 -7.926 1.00 44.00 221 ILE A CA 1
ATOM 1828 C C . ILE A 1 221 ? -22.317 -9.855 -8.797 1.00 44.00 221 ILE A C 1
ATOM 1830 O O . ILE A 1 221 ? -21.975 -10.994 -8.491 1.00 44.00 221 ILE A O 1
ATOM 1834 N N . GLY A 1 222 ? -23.055 -9.603 -9.879 1.00 38.38 222 GLY A N 1
ATOM 1835 C CA . GLY A 1 222 ? -23.352 -10.616 -10.889 1.00 38.38 222 GLY A CA 1
ATOM 1836 C C . GLY A 1 222 ? -22.072 -11.320 -11.354 1.00 38.38 222 GLY A C 1
ATOM 1837 O O . GLY A 1 222 ? -21.311 -10.770 -12.144 1.00 38.38 222 GLY A O 1
ATOM 1838 N N . GLY A 1 223 ? -21.819 -12.518 -10.823 1.00 39.22 223 GLY A N 1
ATOM 1839 C CA . GLY A 1 223 ? -20.888 -13.521 -11.343 1.00 39.22 223 GLY A CA 1
ATOM 1840 C C . GLY A 1 223 ? -19.407 -13.149 -11.504 1.00 39.22 223 GLY A C 1
ATOM 1841 O O . GLY A 1 223 ? -18.692 -13.936 -12.122 1.00 39.22 223 GLY A O 1
ATOM 1842 N N . LYS A 1 224 ? -18.899 -12.014 -11.000 1.00 46.41 224 LYS A N 1
ATOM 1843 C CA . LYS A 1 224 ? -17.450 -11.740 -11.076 1.00 46.41 224 LYS A CA 1
ATOM 1844 C C . LYS A 1 224 ? -16.722 -12.658 -10.098 1.00 46.41 224 LYS A C 1
ATOM 1846 O O . LYS A 1 224 ? -16.847 -12.492 -8.886 1.00 46.41 224 LYS A O 1
ATOM 1851 N N . SER A 1 225 ? -15.989 -13.643 -10.616 1.00 50.53 225 SER A N 1
ATOM 1852 C CA . SER A 1 225 ? -15.177 -14.510 -9.767 1.00 50.53 225 SER A CA 1
ATOM 1853 C C . SER A 1 225 ? -14.087 -13.684 -9.077 1.00 50.53 225 SER A C 1
ATOM 1855 O O . SER A 1 225 ? -13.559 -12.721 -9.646 1.00 50.53 225 SER A O 1
ATOM 1857 N N . LYS A 1 226 ? -13.726 -14.072 -7.847 1.00 58.31 226 LYS A N 1
ATOM 1858 C CA . LYS A 1 226 ? -12.588 -13.491 -7.111 1.00 58.31 226 LYS A CA 1
ATOM 1859 C C . LYS A 1 226 ? -11.251 -13.666 -7.856 1.00 58.31 226 LYS A C 1
ATOM 1861 O O . LYS A 1 226 ? -10.249 -13.102 -7.430 1.00 58.31 226 LYS A O 1
ATOM 1866 N N . ASP A 1 227 ? -11.243 -14.397 -8.971 1.00 54.16 227 ASP A N 1
ATOM 1867 C CA . ASP A 1 227 ? -10.049 -14.827 -9.697 1.00 54.16 227 ASP A CA 1
ATOM 1868 C C . ASP A 1 227 ? -9.525 -13.788 -10.701 1.00 54.16 227 ASP A C 1
ATOM 1870 O O . ASP A 1 227 ? -8.487 -14.017 -11.318 1.00 54.16 227 ASP A O 1
ATOM 1874 N N . SER A 1 228 ? -10.207 -12.647 -10.884 1.00 52.28 228 SER A N 1
ATOM 1875 C CA . SER A 1 228 ? -9.804 -11.631 -11.870 1.00 52.28 228 SER A CA 1
ATOM 1876 C C . SER A 1 228 ? -9.626 -10.232 -11.268 1.00 52.28 228 SER A C 1
ATOM 1878 O O . SER A 1 228 ? -10.505 -9.371 -11.319 1.00 52.28 228 SER A O 1
ATOM 1880 N N . GLY A 1 229 ? -8.437 -9.960 -10.725 1.00 54.25 229 GLY A N 1
ATOM 1881 C CA . GLY A 1 229 ? -7.982 -8.585 -10.515 1.00 54.25 229 GLY A CA 1
ATOM 1882 C C . GLY A 1 229 ? -7.758 -7.907 -11.868 1.00 54.25 229 GLY A C 1
ATOM 1883 O O . GLY A 1 229 ? -6.843 -8.272 -12.602 1.00 54.25 229 GLY A O 1
ATOM 1884 N N . THR A 1 230 ? -8.585 -6.924 -12.235 1.00 58.97 230 THR A N 1
ATOM 1885 C CA . THR A 1 230 ? -8.331 -6.127 -13.450 1.00 58.97 230 THR A CA 1
ATOM 1886 C C . THR A 1 230 ? -7.124 -5.231 -13.189 1.00 58.97 230 THR A C 1
ATOM 1888 O O . THR A 1 230 ? -7.115 -4.487 -12.217 1.00 58.97 230 THR A O 1
ATOM 1891 N N . ILE A 1 231 ? -6.087 -5.290 -14.019 1.00 58.44 231 ILE A N 1
ATOM 1892 C CA . ILE A 1 231 ? -4.866 -4.500 -13.808 1.00 58.44 231 ILE A CA 1
ATOM 1893 C C . ILE A 1 231 ? -5.099 -3.059 -14.282 1.00 58.44 231 ILE A C 1
ATOM 1895 O O . ILE A 1 231 ? -5.610 -2.837 -15.379 1.00 58.44 231 ILE A O 1
ATOM 1899 N N . ILE A 1 232 ? -4.699 -2.075 -13.472 1.00 57.06 232 ILE A N 1
ATOM 1900 C CA . ILE A 1 232 ? -4.569 -0.677 -13.894 1.00 57.06 232 ILE A CA 1
ATOM 1901 C C . ILE A 1 232 ? -3.087 -0.336 -13.951 1.00 57.06 232 ILE A C 1
ATOM 1903 O O . ILE A 1 232 ? -2.407 -0.266 -12.926 1.00 57.06 232 ILE A O 1
ATOM 1907 N N . ASN A 1 233 ? -2.610 -0.038 -15.154 1.00 54.88 233 ASN A N 1
ATOM 1908 C CA . ASN A 1 233 ? -1.245 0.413 -15.367 1.00 54.88 233 ASN A CA 1
ATOM 1909 C C . ASN A 1 233 ? -1.137 1.892 -14.973 1.00 54.88 233 ASN A C 1
ATOM 1911 O O . ASN A 1 233 ? -1.740 2.764 -15.600 1.00 54.88 233 ASN A O 1
ATOM 1915 N N . LYS A 1 234 ? -0.365 2.190 -13.921 1.00 55.94 234 LYS A N 1
ATOM 1916 C CA . LYS A 1 234 ? 0.147 3.543 -13.674 1.00 55.94 234 LYS A CA 1
ATOM 1917 C C . LYS A 1 234 ? 1.613 3.592 -14.094 1.00 55.94 234 LYS A C 1
ATOM 1919 O O . LYS A 1 234 ? 2.478 3.078 -13.386 1.00 55.94 234 LYS A O 1
ATOM 1924 N N . CYS A 1 235 ? 1.871 4.240 -15.226 1.00 54.62 235 CYS A N 1
ATOM 1925 C CA . CYS A 1 235 ? 3.212 4.552 -15.712 1.00 54.62 235 CYS A CA 1
ATOM 1926 C C . CYS A 1 235 ? 3.500 6.039 -15.515 1.00 54.62 235 CYS A C 1
ATOM 1928 O O . CYS A 1 235 ? 2.653 6.885 -15.806 1.00 54.62 235 CYS A O 1
ATOM 1930 N N . ARG A 1 236 ? 4.710 6.364 -15.058 1.00 59.75 236 ARG A N 1
ATOM 1931 C CA . ARG A 1 236 ? 5.255 7.721 -15.102 1.00 59.75 236 ARG A CA 1
ATOM 1932 C C . ARG A 1 236 ? 6.500 7.718 -15.981 1.00 59.75 236 ARG A C 1
ATOM 1934 O O . ARG A 1 236 ? 7.416 6.928 -15.765 1.00 59.75 236 ARG A O 1
ATOM 1941 N N . SER A 1 237 ? 6.524 8.622 -16.952 1.00 58.81 237 SER A N 1
ATOM 1942 C CA . SER A 1 237 ? 7.661 8.850 -17.840 1.00 58.81 237 SER A CA 1
ATOM 1943 C C . SER A 1 237 ? 8.277 10.211 -17.560 1.00 58.81 237 SER A C 1
ATOM 1945 O O . SER A 1 237 ? 7.553 11.208 -17.539 1.00 58.81 237 SER A O 1
ATOM 1947 N N . THR A 1 238 ? 9.595 10.263 -17.399 1.00 66.12 238 THR A N 1
ATOM 1948 C CA . THR A 1 238 ? 10.340 11.525 -17.308 1.00 66.12 238 THR A CA 1
ATOM 1949 C C . THR A 1 238 ? 11.681 11.356 -18.019 1.00 66.12 238 THR A C 1
ATOM 1951 O O . THR A 1 238 ? 12.215 10.250 -18.104 1.00 66.12 238 THR A O 1
ATOM 1954 N N . ILE A 1 239 ? 12.225 12.457 -18.526 1.00 66.81 239 ILE A N 1
ATOM 1955 C CA . ILE A 1 239 ? 13.593 12.537 -19.039 1.00 66.81 239 ILE A CA 1
ATOM 1956 C C . ILE A 1 239 ? 14.405 13.277 -17.982 1.00 66.81 239 ILE A C 1
ATOM 1958 O O . ILE A 1 239 ? 14.002 14.355 -17.545 1.00 66.81 239 ILE A O 1
ATOM 1962 N N . LEU A 1 240 ? 15.509 12.683 -17.542 1.00 64.75 240 LEU A N 1
ATOM 1963 C CA . LEU A 1 240 ? 16.483 13.359 -16.695 1.00 64.75 240 LEU A CA 1
ATOM 1964 C C . LEU A 1 240 ? 17.629 13.798 -17.594 1.00 64.75 240 LEU A C 1
ATOM 1966 O O . LEU A 1 240 ? 18.427 12.979 -18.048 1.00 64.75 240 LEU A O 1
ATOM 1970 N N . GLU A 1 241 ? 17.673 15.091 -17.871 1.00 55.44 241 GLU A N 1
ATOM 1971 C CA . GLU A 1 241 ? 18.846 15.744 -18.437 1.00 55.44 241 GLU A CA 1
ATOM 1972 C C . GLU A 1 241 ? 19.711 16.204 -17.263 1.00 55.44 241 GLU A C 1
ATOM 1974 O O . GLU A 1 241 ? 19.194 16.760 -16.289 1.00 55.44 241 GLU A O 1
ATOM 1979 N N . ASN A 1 242 ? 21.008 15.907 -17.295 1.00 53.03 242 ASN A N 1
ATOM 1980 C CA . ASN A 1 242 ? 21.883 16.254 -16.186 1.00 53.03 242 ASN A CA 1
ATOM 1981 C C . ASN A 1 242 ? 21.960 17.775 -15.973 1.00 53.03 242 ASN A C 1
ATOM 1983 O O . ASN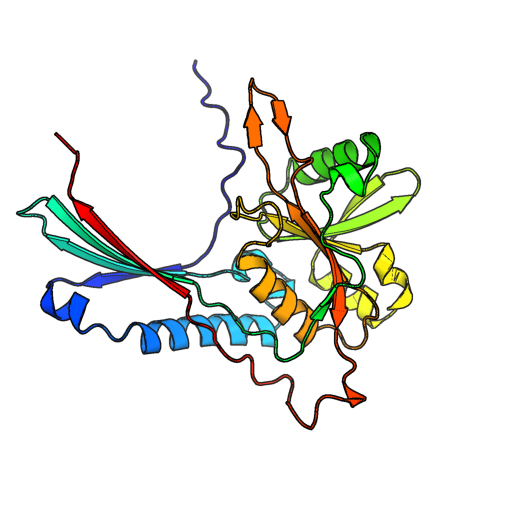 A 1 242 ? 22.423 18.517 -16.829 1.00 53.03 242 ASN A O 1
ATOM 1987 N N . THR A 1 243 ? 21.604 18.174 -14.751 1.00 45.69 243 THR A N 1
ATOM 1988 C CA . THR A 1 243 ? 22.126 19.307 -13.969 1.00 45.69 243 THR A CA 1
ATOM 1989 C C . THR A 1 243 ? 23.377 18.901 -13.166 1.00 45.69 243 THR A C 1
ATOM 1991 O O . THR A 1 243 ? 23.590 19.391 -12.060 1.00 45.69 243 THR A O 1
ATOM 1994 N N . PHE A 1 244 ? 24.150 17.928 -13.656 1.00 44.44 244 PHE A N 1
ATOM 1995 C CA . PHE A 1 244 ? 25.446 17.556 -13.083 1.00 44.44 244 PHE A CA 1
ATOM 1996 C C . PHE A 1 244 ? 26.534 18.275 -13.882 1.00 44.44 244 PHE A C 1
ATOM 1998 O O . PHE A 1 244 ? 27.181 17.659 -14.729 1.00 44.44 244 PHE A O 1
ATOM 2005 N N . ASP A 1 245 ? 26.659 19.573 -13.622 1.00 39.59 245 ASP A N 1
ATOM 2006 C CA . ASP A 1 245 ? 27.910 20.314 -13.798 1.00 39.59 245 ASP A CA 1
ATOM 2007 C C . ASP A 1 245 ? 28.598 20.436 -12.431 1.00 39.59 245 ASP A C 1
ATOM 2009 O O . ASP A 1 245 ? 27.877 20.662 -11.426 1.00 39.59 245 ASP A O 1
#